Protein AF-A0A7S0I073-F1 (afdb_monomer_lite)

Radius of gyration: 30.94 Å; chains: 1; bounding box: 76×87×62 Å

Foldseek 3Di:
DDDDDDDDDDDDDDDDDDDDDDDDDDDDDDDDDDDDDDDDPPPPPPPDPDDPDPDDDDDDDDPLVVLVVVLVVLLVQLVVCLVVLVLPSVLVSLVVNVVSCVVCVVVCVVVNDDPSNLVSLVVLQVSLVVCVVPVPNLVPDDPNSNVSSVVSNVVSVVVCVVCVVVNVVCVVPVPDPDDDDDPDDDD

Structure (mmCIF, N/CA/C/O backbone):
data_AF-A0A7S0I073-F1
#
_entry.id   AF-A0A7S0I073-F1
#
loop_
_atom_site.group_PDB
_atom_site.id
_atom_site.type_symbol
_atom_site.label_atom_id
_atom_site.label_alt_id
_atom_site.label_comp_id
_atom_site.label_asym_id
_atom_site.label_entity_id
_atom_site.label_seq_id
_atom_site.pdbx_PDB_ins_code
_atom_site.Cartn_x
_atom_site.Cartn_y
_atom_site.Cartn_z
_atom_site.occupancy
_atom_site.B_iso_or_equiv
_atom_site.auth_seq_id
_atom_site.auth_comp_id
_atom_site.auth_asym_id
_atom_site.auth_atom_id
_atom_site.pdbx_PDB_model_num
ATOM 1 N N . GLN A 1 1 ? -9.729 49.705 43.160 1.00 47.06 1 GLN A N 1
ATOM 2 C CA . GLN A 1 1 ? -9.725 50.232 41.775 1.00 47.06 1 GLN A CA 1
ATOM 3 C C . GLN A 1 1 ? -8.264 50.377 41.368 1.00 47.06 1 GLN A C 1
ATOM 5 O O . GLN A 1 1 ? -7.499 50.850 42.198 1.00 47.06 1 GLN A O 1
ATOM 10 N N . LEU A 1 2 ? -7.853 49.890 40.192 1.00 49.22 2 LEU A N 1
ATOM 11 C CA . LEU A 1 2 ? -6.442 49.902 39.761 1.00 49.22 2 LEU A CA 1
ATOM 12 C C . 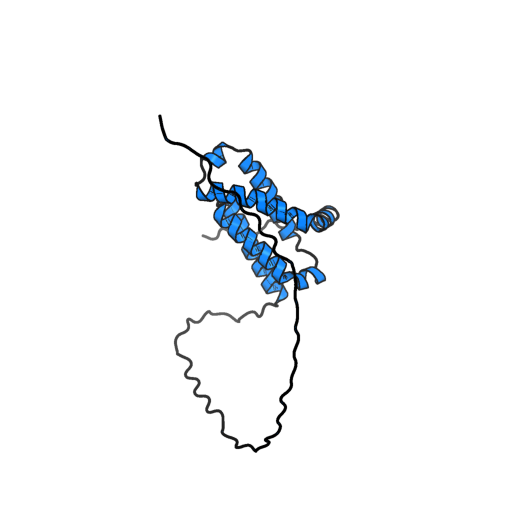LEU A 1 2 ? -6.103 51.139 38.912 1.00 49.22 2 LEU A C 1
ATOM 14 O O . LEU A 1 2 ? -6.993 51.855 38.456 1.00 49.22 2 LEU A O 1
ATOM 18 N N . GLN A 1 3 ? -4.806 51.413 38.763 1.00 54.97 3 GLN A N 1
ATOM 19 C CA . GLN A 1 3 ? -4.287 52.705 38.316 1.00 54.97 3 GLN A CA 1
ATOM 20 C C . GLN A 1 3 ? -4.202 52.875 36.790 1.00 54.97 3 GLN A C 1
ATOM 22 O O . GLN A 1 3 ? -3.654 52.041 36.083 1.00 54.97 3 GLN A O 1
ATOM 27 N N . MET A 1 4 ? -4.692 54.036 36.351 1.00 50.41 4 MET A N 1
ATOM 28 C CA . MET A 1 4 ? -4.079 54.992 35.415 1.00 50.41 4 MET A CA 1
ATOM 29 C C . MET A 1 4 ? -3.331 54.534 34.141 1.00 50.41 4 MET A C 1
ATOM 31 O O . MET A 1 4 ? -2.243 53.976 34.182 1.00 50.41 4 MET A O 1
ATOM 35 N N . SER A 1 5 ? -3.809 55.139 33.046 1.00 59.03 5 SER A N 1
ATOM 36 C CA . SER A 1 5 ? -3.022 55.829 32.007 1.00 59.03 5 SER A CA 1
ATOM 37 C C . SER A 1 5 ? -2.397 55.047 30.846 1.00 59.03 5 SER A C 1
ATOM 39 O O . SER A 1 5 ? -1.693 54.055 30.981 1.00 59.03 5 SER A O 1
ATOM 41 N N . ARG A 1 6 ? -2.632 55.614 29.656 1.00 56.75 6 ARG A N 1
ATOM 42 C CA . ARG A 1 6 ? -2.033 55.254 28.365 1.00 56.75 6 ARG A CA 1
ATOM 43 C C . ARG A 1 6 ? -0.671 55.942 28.261 1.00 56.75 6 ARG A C 1
ATOM 45 O O . ARG A 1 6 ? -0.601 57.142 28.516 1.00 56.75 6 ARG A O 1
ATOM 52 N N . PHE A 1 7 ? 0.369 55.233 27.828 1.00 53.28 7 PHE A N 1
ATOM 53 C CA . PHE A 1 7 ? 1.694 55.816 27.598 1.00 53.28 7 PHE A CA 1
ATOM 54 C C . PHE A 1 7 ? 2.127 55.660 26.131 1.00 53.28 7 PHE A C 1
ATOM 56 O O . PHE A 1 7 ? 2.233 54.550 25.629 1.00 53.28 7 PHE A O 1
ATOM 63 N N . PHE A 1 8 ? 2.362 56.815 25.499 1.00 52.25 8 PHE A N 1
ATOM 64 C CA . PHE A 1 8 ? 3.195 57.098 24.319 1.00 52.25 8 PHE A CA 1
ATOM 65 C C . PHE A 1 8 ? 3.073 56.232 23.052 1.00 52.25 8 PHE A C 1
ATOM 67 O O . PHE A 1 8 ? 3.544 55.104 22.971 1.00 52.25 8 PHE A O 1
ATOM 74 N N . ALA A 1 9 ? 2.591 56.879 21.986 1.00 48.50 9 ALA A N 1
ATOM 75 C CA . ALA A 1 9 ? 2.945 56.531 20.613 1.00 48.50 9 ALA A CA 1
ATOM 76 C C . ALA A 1 9 ? 4.314 57.136 20.237 1.00 48.50 9 ALA A C 1
ATOM 78 O O . ALA A 1 9 ? 4.713 58.163 20.793 1.00 48.50 9 ALA A O 1
ATOM 79 N N . LYS A 1 10 ? 4.990 56.557 19.238 1.00 49.94 10 LYS A N 1
ATOM 80 C CA . LYS A 1 10 ? 6.103 57.195 18.519 1.00 49.94 10 LYS A CA 1
ATOM 81 C C . LYS A 1 10 ? 6.110 56.730 17.051 1.00 49.94 10 LYS A C 1
ATOM 83 O O . LYS A 1 10 ? 5.899 55.540 16.829 1.00 49.94 10 LYS A O 1
ATOM 88 N N . PRO A 1 11 ? 6.311 57.623 16.064 1.00 51.03 11 PRO A N 1
ATOM 89 C CA . PRO A 1 11 ? 6.456 57.240 14.661 1.00 51.03 11 PRO A CA 1
ATOM 90 C C . PRO A 1 11 ? 7.885 56.768 14.350 1.00 51.03 11 PRO A C 1
ATOM 92 O O . PRO A 1 11 ? 8.829 57.105 15.070 1.00 51.03 11 PRO A O 1
ATOM 95 N N . GLY A 1 12 ? 8.035 56.041 13.246 1.00 39.47 12 GLY A N 1
ATOM 96 C CA . GLY A 1 12 ? 9.318 55.620 12.690 1.00 39.47 12 GLY A CA 1
ATOM 97 C C . GLY A 1 12 ? 9.111 55.032 11.300 1.00 39.47 12 GLY A C 1
ATOM 98 O O . GLY A 1 12 ? 8.558 53.944 11.176 1.00 39.47 12 GLY A O 1
ATOM 99 N N . ASP A 1 13 ? 9.508 55.788 10.283 1.00 47.06 13 ASP A N 1
ATOM 100 C CA . ASP A 1 13 ? 9.689 55.290 8.921 1.00 47.06 13 ASP A CA 1
ATOM 101 C C . ASP A 1 13 ? 10.953 54.410 8.855 1.00 47.06 13 ASP A C 1
ATOM 103 O O . ASP A 1 13 ? 11.873 54.592 9.658 1.00 47.06 13 ASP A O 1
ATOM 107 N N . THR A 1 14 ? 10.994 53.451 7.930 1.00 44.97 14 THR A N 1
ATOM 108 C CA . THR A 1 14 ? 12.217 52.721 7.578 1.00 44.97 14 THR A CA 1
ATOM 109 C C . THR A 1 14 ? 12.129 52.297 6.117 1.00 44.97 14 THR A C 1
ATOM 111 O O . THR A 1 14 ? 11.238 51.534 5.745 1.00 44.97 14 THR A O 1
ATOM 114 N N . SER A 1 15 ? 13.042 52.817 5.296 1.00 42.34 15 SER A N 1
ATOM 115 C CA . SER A 1 15 ? 13.055 52.570 3.854 1.00 42.34 15 SER A CA 1
ATOM 116 C C . SER A 1 15 ? 13.469 51.133 3.500 1.00 42.34 15 SER A C 1
ATOM 118 O O . SER A 1 15 ? 13.872 50.345 4.360 1.00 42.34 15 SER A O 1
ATOM 120 N N . SER A 1 16 ? 13.342 50.802 2.217 1.00 52.44 16 SER A N 1
ATOM 121 C CA . SER A 1 16 ? 13.631 49.500 1.613 1.00 52.44 16 SER A CA 1
ATOM 122 C C . SER A 1 16 ? 14.666 49.692 0.504 1.00 52.44 16 SER A C 1
ATOM 124 O O . SER A 1 16 ? 14.294 49.850 -0.660 1.00 52.44 16 SER A O 1
ATOM 126 N N . GLU A 1 17 ? 15.945 49.713 0.870 1.00 41.62 17 GLU A N 1
ATOM 127 C CA . GLU A 1 17 ? 17.050 50.117 -0.007 1.00 41.62 17 GLU A CA 1
ATOM 128 C C . GLU A 1 17 ? 18.234 49.133 0.072 1.00 41.62 17 GLU A C 1
ATOM 130 O O . GLU A 1 17 ? 18.533 48.609 1.144 1.00 41.62 17 GLU A O 1
ATOM 135 N N . GLU A 1 18 ? 18.882 48.960 -1.087 1.00 43.31 18 GLU A N 1
ATOM 136 C CA . GLU A 1 18 ? 20.160 48.274 -1.381 1.00 43.31 18 GLU A CA 1
ATOM 137 C C . GLU A 1 18 ? 20.159 46.720 -1.265 1.00 43.31 18 GLU A C 1
ATOM 139 O O . GLU A 1 18 ? 19.526 46.143 -0.383 1.00 43.31 18 GLU A O 1
ATOM 144 N N . GLU A 1 19 ? 20.687 45.927 -2.214 1.00 43.31 19 GLU A N 1
ATOM 145 C CA . GLU A 1 19 ? 21.856 46.060 -3.125 1.00 43.31 19 GLU A CA 1
ATOM 146 C C . GLU A 1 19 ? 23.208 45.960 -2.375 1.00 43.31 19 GLU A C 1
ATOM 148 O O . GLU A 1 19 ? 23.286 46.257 -1.186 1.00 43.31 19 GLU A O 1
ATOM 153 N N . THR A 1 20 ? 24.317 45.543 -2.993 1.00 43.97 20 THR A N 1
ATOM 154 C CA . THR A 1 20 ? 24.502 44.912 -4.320 1.00 43.97 20 THR A CA 1
ATOM 155 C C . THR A 1 20 ? 24.439 43.363 -4.165 1.00 43.97 20 THR A C 1
ATOM 157 O O . THR A 1 20 ? 23.418 42.908 -3.653 1.00 43.97 20 THR A O 1
ATOM 160 N N . GLU A 1 21 ? 25.339 42.434 -4.534 1.00 45.03 21 GLU A N 1
ATOM 161 C CA . GLU A 1 21 ? 26.622 42.436 -5.261 1.00 45.03 21 GLU A CA 1
ATOM 162 C C . GLU A 1 21 ? 26.885 41.064 -5.923 1.00 45.03 21 GLU A C 1
ATOM 164 O O . GLU A 1 21 ? 26.263 40.062 -5.554 1.00 45.03 21 GLU A O 1
ATOM 169 N N . SER A 1 22 ? 27.820 41.002 -6.878 1.00 50.06 22 SER A N 1
ATOM 170 C CA . SER A 1 22 ? 28.380 39.759 -7.432 1.00 50.06 22 SER A CA 1
ATOM 171 C C . SER A 1 22 ? 29.850 39.950 -7.809 1.00 50.06 22 SER A C 1
ATOM 173 O O . SER A 1 22 ? 30.157 40.799 -8.639 1.00 50.06 22 SER A O 1
ATOM 175 N N . GLU A 1 23 ? 30.750 39.110 -7.293 1.00 45.97 23 GLU A N 1
ATOM 176 C CA . GLU A 1 23 ? 32.186 39.186 -7.595 1.00 45.97 23 GLU A CA 1
ATOM 177 C C . GLU A 1 23 ? 32.796 37.819 -7.964 1.00 45.97 23 GLU A C 1
ATOM 179 O O . GLU A 1 23 ? 32.556 36.798 -7.314 1.00 45.97 23 GLU A O 1
ATOM 184 N N . GLU A 1 24 ? 33.552 37.818 -9.067 1.00 46.31 24 GLU A N 1
ATOM 185 C CA . GLU A 1 24 ? 34.422 36.726 -9.529 1.00 46.31 24 GLU A CA 1
ATOM 186 C C . GLU A 1 24 ? 35.710 36.711 -8.655 1.00 46.31 24 GLU A C 1
ATOM 188 O O . GLU A 1 24 ? 35.926 37.597 -7.834 1.00 46.31 24 GLU A O 1
ATOM 193 N N . GLU A 1 25 ? 36.579 35.699 -8.678 1.00 40.81 25 GLU A N 1
ATOM 194 C CA . GLU A 1 25 ? 37.634 35.602 -9.699 1.00 40.81 25 GLU A CA 1
ATOM 195 C C . GLU A 1 25 ? 38.439 34.286 -9.626 1.00 40.81 25 GLU A C 1
ATOM 197 O O . GLU A 1 25 ? 38.294 33.459 -8.722 1.00 40.81 25 GLU A O 1
ATOM 202 N N . THR A 1 26 ? 39.294 34.115 -10.634 1.00 45.03 26 THR A N 1
ATOM 203 C CA . THR A 1 26 ? 40.142 32.961 -10.943 1.00 45.03 26 THR A CA 1
ATOM 204 C C . THR A 1 26 ? 41.219 32.602 -9.904 1.00 45.03 26 THR A C 1
ATOM 206 O O . THR A 1 26 ? 41.753 33.448 -9.187 1.00 45.03 26 THR A O 1
ATOM 209 N N . SER A 1 27 ? 41.647 31.334 -9.936 1.00 38.00 27 SER A N 1
ATOM 210 C CA . SER A 1 27 ? 43.081 31.012 -9.917 1.00 38.00 27 SER A CA 1
ATOM 211 C C . SER A 1 27 ? 43.342 29.710 -10.678 1.00 38.00 27 SER A C 1
ATOM 213 O O . SER A 1 27 ? 42.914 28.633 -10.259 1.00 38.00 27 SER A O 1
ATOM 215 N N . GLU A 1 28 ? 44.093 29.805 -11.770 1.00 45.84 28 GLU A N 1
ATOM 216 C CA . GLU A 1 28 ? 44.796 28.674 -12.379 1.00 45.84 28 GLU A CA 1
ATOM 217 C C . GLU A 1 28 ? 46.083 28.377 -11.586 1.00 45.84 28 GLU A C 1
ATOM 219 O O . GLU A 1 28 ? 46.675 29.294 -11.019 1.00 45.84 28 GLU A O 1
ATOM 224 N N . GLU A 1 29 ? 46.558 27.129 -11.597 1.00 41.38 29 GLU A N 1
ATOM 225 C CA . GLU A 1 29 ? 47.981 26.838 -11.838 1.00 41.38 29 GLU A CA 1
ATOM 226 C C . GLU A 1 29 ? 48.143 25.401 -12.373 1.00 41.38 29 GLU A C 1
ATOM 228 O O . GLU A 1 29 ? 47.214 24.590 -12.308 1.00 41.38 29 GLU A O 1
ATOM 233 N N . GLU A 1 30 ? 49.297 25.102 -12.971 1.00 38.25 30 GLU A N 1
ATOM 234 C CA . GLU A 1 30 ? 49.486 23.966 -13.880 1.00 38.25 30 GLU A CA 1
ATOM 235 C C . GLU A 1 30 ? 50.482 22.905 -13.367 1.00 38.25 30 GLU A C 1
ATOM 237 O O . GLU A 1 30 ? 51.291 23.154 -12.482 1.00 38.25 30 GLU A O 1
ATOM 242 N N . SER A 1 31 ? 50.478 21.751 -14.045 1.00 37.12 31 SER A N 1
ATOM 243 C CA . SER A 1 31 ? 51.612 20.830 -14.237 1.00 37.12 31 SER A CA 1
ATOM 244 C C . SER A 1 31 ? 52.271 20.130 -13.032 1.00 37.12 31 SER A C 1
ATOM 246 O O . SER A 1 31 ? 52.909 20.728 -12.168 1.00 37.12 31 SER A O 1
ATOM 248 N N . SER A 1 32 ? 52.277 18.793 -13.095 1.00 37.50 32 SER A N 1
ATOM 249 C CA . SER A 1 32 ? 53.472 17.967 -12.837 1.00 37.50 32 SER A CA 1
ATOM 250 C C . SER A 1 32 ? 53.249 16.543 -13.361 1.00 37.50 32 SER A C 1
ATOM 252 O O . SER A 1 32 ? 52.541 15.750 -12.742 1.00 37.50 32 SER A O 1
ATOM 254 N N . GLU A 1 33 ? 53.870 16.205 -14.492 1.00 44.28 33 GLU A N 1
ATOM 255 C CA . GLU A 1 33 ? 54.132 14.807 -14.861 1.00 44.28 33 GLU A CA 1
ATOM 256 C C . GLU A 1 33 ? 55.361 14.297 -14.091 1.00 44.28 33 GLU A C 1
ATOM 258 O O . GLU A 1 33 ? 56.396 14.958 -14.092 1.00 44.28 33 GLU A O 1
ATOM 263 N N . ASP A 1 34 ? 55.269 13.110 -13.484 1.00 40.91 34 ASP A N 1
ATOM 264 C CA . ASP A 1 34 ? 56.433 12.280 -13.139 1.00 40.91 34 ASP A CA 1
ATOM 265 C C . ASP A 1 34 ? 56.059 10.782 -13.169 1.00 40.91 34 ASP A C 1
ATOM 267 O O . ASP A 1 34 ? 54.879 10.412 -13.227 1.00 40.91 34 ASP A O 1
ATOM 271 N N . GLU A 1 35 ? 57.061 9.904 -13.228 1.00 41.03 35 GLU A N 1
ATOM 272 C CA . GLU A 1 35 ? 56.913 8.538 -13.735 1.00 41.03 35 GLU A CA 1
ATOM 273 C C . GLU A 1 35 ? 56.494 7.449 -12.717 1.00 41.03 35 GLU A C 1
ATOM 275 O O . GLU A 1 35 ? 56.463 7.599 -11.496 1.00 41.03 35 GLU A O 1
ATOM 280 N N . LYS A 1 36 ? 56.199 6.257 -13.262 1.00 44.56 36 LYS A N 1
ATOM 281 C CA . LYS A 1 36 ? 56.036 5.002 -12.508 1.00 44.56 36 LYS A CA 1
ATOM 282 C C . LYS A 1 36 ? 57.252 4.720 -11.617 1.00 44.56 36 LYS A C 1
ATOM 284 O O . LYS A 1 36 ? 58.388 4.788 -12.081 1.00 44.56 36 LYS A O 1
ATOM 289 N N . PRO A 1 37 ? 57.017 4.063 -10.470 1.00 41.50 37 PRO A N 1
ATOM 290 C CA . PRO A 1 37 ? 57.471 2.666 -10.394 1.00 41.50 37 PRO A CA 1
ATOM 291 C C . PRO A 1 37 ? 56.335 1.648 -10.236 1.00 41.50 37 PRO A C 1
ATOM 293 O O . PRO A 1 37 ? 55.355 1.859 -9.527 1.00 41.50 37 PRO A O 1
ATOM 296 N N . GLN A 1 38 ? 56.497 0.473 -10.849 1.00 51.47 38 GLN A N 1
ATOM 297 C CA . GLN A 1 38 ? 55.625 -0.677 -10.598 1.00 51.47 38 GLN A CA 1
ATOM 298 C C . GLN A 1 38 ? 56.006 -1.360 -9.273 1.00 51.47 38 GLN A C 1
ATOM 300 O O . GLN A 1 38 ? 57.128 -1.846 -9.139 1.00 51.47 38 GLN A O 1
ATOM 305 N N . GLN A 1 39 ? 55.058 -1.532 -8.346 1.00 49.59 39 GLN A N 1
ATOM 306 C CA . GLN A 1 39 ? 55.135 -2.602 -7.342 1.00 49.59 39 GLN A CA 1
ATOM 307 C C . GLN A 1 39 ? 53.829 -3.399 -7.266 1.00 49.59 39 GLN A C 1
ATOM 309 O O . GLN A 1 39 ? 52.732 -2.886 -7.473 1.00 49.59 39 GLN A O 1
ATOM 314 N N . ALA A 1 40 ? 53.973 -4.709 -7.065 1.00 44.56 40 ALA A N 1
ATOM 315 C CA . ALA A 1 40 ? 52.932 -5.683 -7.373 1.00 44.56 40 ALA A CA 1
ATOM 316 C C . ALA A 1 40 ? 51.907 -5.870 -6.245 1.00 44.56 40 ALA A C 1
ATOM 318 O O . ALA A 1 40 ? 52.261 -5.939 -5.067 1.00 44.56 40 ALA A O 1
ATOM 319 N N . LEU A 1 41 ? 50.642 -6.084 -6.624 1.00 49.94 41 LEU A N 1
ATOM 320 C CA . LEU A 1 41 ? 49.546 -6.394 -5.705 1.00 49.94 41 LEU A CA 1
ATOM 321 C C . LEU A 1 41 ? 49.784 -7.738 -4.989 1.00 49.94 41 LEU A C 1
ATOM 323 O O . LEU A 1 41 ? 49.404 -8.807 -5.474 1.00 49.94 41 LEU A O 1
ATOM 327 N N . LYS A 1 42 ? 50.376 -7.697 -3.791 1.00 48.84 42 LYS A N 1
ATOM 328 C CA . LYS A 1 42 ? 50.467 -8.848 -2.881 1.00 48.84 42 LYS A CA 1
ATOM 329 C C . LYS A 1 42 ? 49.099 -9.098 -2.234 1.00 48.84 42 LYS A C 1
ATOM 331 O O . LYS A 1 42 ? 48.820 -8.642 -1.132 1.00 48.84 42 LYS A O 1
ATOM 336 N N . LYS A 1 43 ? 48.237 -9.826 -2.949 1.00 49.25 43 LYS A N 1
ATOM 337 C CA . LYS A 1 43 ? 46.870 -10.200 -2.547 1.00 49.25 43 LYS A CA 1
ATOM 338 C C . LYS A 1 43 ? 46.854 -11.134 -1.322 1.00 49.25 43 LYS A C 1
ATOM 340 O O . LYS A 1 43 ? 46.666 -12.341 -1.452 1.00 49.25 43 LYS A O 1
ATOM 345 N N . SER A 1 44 ? 47.009 -10.580 -0.123 1.00 45.66 44 SER A N 1
ATOM 346 C CA . SER A 1 44 ? 46.828 -11.270 1.162 1.00 45.66 44 SER A CA 1
ATOM 347 C C . SER A 1 44 ? 45.341 -11.400 1.520 1.00 45.66 44 SER A C 1
ATOM 349 O O . SER A 1 44 ? 44.861 -10.856 2.512 1.00 45.66 44 SER A O 1
ATOM 351 N N . SER A 1 45 ? 44.581 -12.138 0.704 1.00 48.00 45 SER A N 1
ATOM 352 C CA . SER A 1 45 ? 43.163 -12.412 0.963 1.00 48.00 45 SER A CA 1
ATOM 353 C C . SER A 1 45 ? 42.980 -13.402 2.121 1.00 48.00 45 SER A C 1
ATOM 355 O O . SER A 1 45 ? 42.639 -14.566 1.906 1.00 48.00 45 SER A O 1
ATOM 357 N N . SER A 1 46 ? 43.184 -12.922 3.350 1.00 48.69 46 SER A N 1
ATOM 358 C CA . SER A 1 46 ? 42.779 -13.592 4.589 1.00 48.69 46 SER A CA 1
ATOM 359 C C . SER A 1 46 ? 41.255 -13.511 4.736 1.00 48.69 46 SER A C 1
ATOM 361 O O . SER A 1 46 ? 40.719 -12.796 5.582 1.00 48.69 46 SER A O 1
ATOM 363 N N . PHE A 1 47 ? 40.539 -14.183 3.832 1.00 52.97 47 PHE A N 1
ATOM 364 C CA . PHE A 1 47 ? 39.087 -14.279 3.900 1.00 52.97 47 PHE A CA 1
ATOM 365 C C . PHE A 1 47 ? 38.725 -15.201 5.066 1.00 52.97 47 PHE A C 1
ATOM 367 O O . PHE A 1 47 ? 39.025 -16.397 5.043 1.00 52.97 47 PHE A O 1
ATOM 374 N N . THR A 1 48 ? 38.138 -14.624 6.112 1.00 49.06 48 THR A N 1
ATOM 375 C CA . THR A 1 48 ? 37.864 -15.304 7.380 1.00 49.06 48 THR A CA 1
ATOM 376 C C . THR A 1 48 ? 37.000 -16.543 7.179 1.00 49.06 48 THR A C 1
ATOM 378 O O . THR A 1 48 ? 35.919 -16.485 6.593 1.00 49.06 48 THR A O 1
ATOM 381 N N . LYS A 1 49 ? 37.485 -17.675 7.696 1.00 51.91 49 LYS A N 1
ATOM 382 C CA . LYS A 1 49 ? 36.863 -18.998 7.589 1.00 51.91 49 LYS A CA 1
ATOM 383 C C . LYS A 1 49 ? 35.700 -19.158 8.580 1.00 51.91 49 LYS A C 1
ATOM 385 O O . LYS A 1 49 ? 35.748 -20.034 9.436 1.00 51.91 49 LYS A O 1
ATOM 390 N N . ASP A 1 50 ? 34.668 -18.331 8.440 1.00 52.38 50 ASP A N 1
ATOM 391 C CA . ASP A 1 50 ? 33.323 -18.675 8.903 1.00 52.38 50 ASP A CA 1
ATOM 392 C C . ASP A 1 50 ? 32.249 -18.006 8.034 1.00 52.38 50 ASP A C 1
ATOM 394 O O . ASP A 1 50 ? 32.148 -16.783 7.951 1.00 52.38 50 ASP A O 1
ATOM 398 N N . ALA A 1 51 ? 31.480 -18.835 7.331 1.00 56.31 51 ALA A N 1
ATOM 399 C CA . ALA A 1 51 ? 30.297 -18.442 6.577 1.00 56.31 51 ALA A CA 1
ATOM 400 C C . ALA A 1 51 ? 29.443 -19.704 6.356 1.00 56.31 51 ALA A C 1
ATOM 402 O O . ALA A 1 51 ? 29.909 -20.631 5.682 1.00 56.31 51 ALA A O 1
ATOM 403 N N . PRO A 1 52 ? 28.213 -19.791 6.896 1.00 54.88 52 PRO A N 1
ATOM 404 C CA . PRO A 1 52 ? 27.401 -20.996 6.777 1.00 54.88 52 PRO A CA 1
ATOM 405 C C . PRO A 1 52 ? 27.045 -21.263 5.311 1.00 54.88 52 PRO A C 1
ATOM 407 O O . PRO A 1 52 ? 26.486 -20.412 4.612 1.00 54.88 52 PRO A O 1
ATOM 410 N N . ALA A 1 53 ? 27.373 -22.466 4.840 1.00 58.91 53 ALA A N 1
ATOM 411 C CA . ALA A 1 53 ? 27.221 -22.858 3.446 1.00 58.91 53 ALA A CA 1
ATOM 412 C C . ALA A 1 53 ? 25.739 -23.010 3.056 1.00 58.91 53 ALA A C 1
ATOM 414 O O . ALA A 1 53 ? 25.173 -24.103 3.110 1.00 58.91 53 ALA A O 1
ATOM 415 N N . ARG A 1 54 ? 25.115 -21.913 2.602 1.00 59.62 54 ARG A N 1
ATOM 416 C CA . ARG A 1 54 ? 23.835 -21.950 1.877 1.00 59.62 54 ARG A CA 1
ATOM 417 C C . ARG A 1 54 ? 24.013 -22.766 0.591 1.00 59.62 54 ARG A C 1
ATOM 419 O O . ARG A 1 54 ? 24.456 -22.236 -0.426 1.00 59.62 54 ARG A O 1
ATOM 426 N N . LYS A 1 55 ? 23.698 -24.064 0.660 1.00 59.25 55 LYS A N 1
ATOM 427 C CA . LYS A 1 55 ? 23.703 -24.996 -0.476 1.00 59.25 55 LYS A CA 1
ATOM 428 C C . LYS A 1 55 ? 22.784 -24.478 -1.586 1.00 59.25 55 LYS A C 1
ATOM 430 O O . LYS A 1 55 ? 21.580 -24.376 -1.385 1.00 59.25 55 LYS A O 1
ATOM 435 N N . GLY A 1 56 ? 23.353 -24.218 -2.759 1.00 64.25 56 GLY A N 1
ATOM 436 C CA . GLY A 1 56 ? 22.604 -23.946 -3.985 1.00 64.25 56 GLY A CA 1
ATOM 437 C C . GLY A 1 56 ? 23.382 -23.055 -4.960 1.00 64.25 56 GLY A C 1
ATOM 438 O O . GLY A 1 56 ? 24.126 -22.174 -4.519 1.00 64.25 56 GLY A O 1
ATOM 439 N N . PRO A 1 57 ? 23.232 -23.247 -6.283 1.00 67.81 57 PRO A N 1
ATOM 440 C CA . PRO A 1 57 ? 23.717 -22.277 -7.255 1.00 67.81 57 PRO A CA 1
ATOM 441 C C . PRO A 1 57 ? 22.954 -20.959 -7.073 1.00 67.81 57 PRO A C 1
A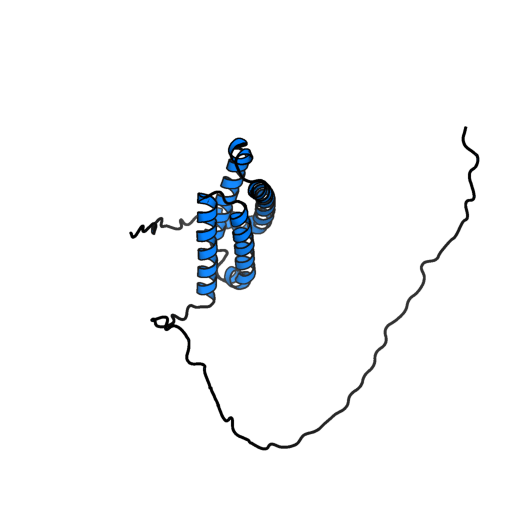TOM 443 O O . PRO A 1 57 ? 21.726 -20.936 -6.990 1.00 67.81 57 PRO A O 1
ATOM 446 N N . ARG A 1 58 ? 23.675 -19.837 -7.001 1.00 72.75 58 ARG A N 1
ATOM 447 C CA . ARG A 1 58 ? 23.061 -18.512 -6.836 1.00 72.75 58 ARG A CA 1
ATOM 448 C C . ARG A 1 58 ? 22.406 -18.106 -8.161 1.00 72.75 58 ARG A C 1
ATOM 450 O O . ARG A 1 58 ? 23.101 -17.602 -9.039 1.00 72.75 58 ARG A O 1
ATOM 457 N N . LYS A 1 59 ? 21.094 -18.334 -8.312 1.00 77.88 59 LYS A N 1
ATOM 458 C CA . LYS A 1 59 ? 20.324 -17.872 -9.482 1.00 77.88 59 LYS A CA 1
ATOM 459 C C . LYS A 1 59 ? 20.504 -16.358 -9.623 1.00 77.88 59 LYS A C 1
ATOM 461 O O . LYS A 1 59 ? 20.098 -15.600 -8.742 1.00 77.88 59 LYS A O 1
ATOM 466 N N . VAL A 1 60 ? 21.125 -15.925 -10.717 1.00 74.88 60 VAL A N 1
ATOM 467 C CA . VAL A 1 60 ? 21.211 -14.506 -11.071 1.00 74.88 60 VAL A CA 1
ATOM 468 C C . VAL A 1 60 ? 19.875 -14.123 -11.697 1.00 74.88 60 VAL A C 1
ATOM 470 O O . VAL A 1 60 ? 19.557 -14.543 -12.804 1.00 74.88 60 VAL A O 1
ATOM 473 N N . VAL A 1 61 ? 19.072 -13.387 -10.937 1.00 77.25 61 VAL A N 1
ATOM 474 C CA . VAL A 1 61 ? 17.782 -12.824 -11.360 1.00 77.25 61 VAL A CA 1
ATOM 475 C C . VAL A 1 61 ? 18.039 -11.439 -11.963 1.00 77.25 61 VAL A C 1
ATOM 477 O O . VAL A 1 61 ? 18.940 -10.738 -11.488 1.00 77.25 61 VAL A O 1
ATOM 480 N N . SER A 1 62 ? 17.303 -11.031 -13.005 1.00 82.12 62 SER A N 1
ATOM 481 C CA . SER A 1 62 ? 17.544 -9.723 -13.623 1.00 82.12 62 SER A CA 1
ATOM 482 C C . SER A 1 62 ? 17.143 -8.584 -12.680 1.00 82.12 62 SER A C 1
ATOM 484 O O . SER A 1 62 ? 16.358 -8.761 -11.746 1.00 82.12 62 SER A O 1
ATOM 486 N N . GLN A 1 63 ? 17.658 -7.375 -12.920 1.00 81.00 63 GLN A N 1
ATOM 487 C CA . GLN A 1 63 ? 17.266 -6.211 -12.120 1.00 81.00 63 GLN A CA 1
ATOM 488 C C . GLN A 1 63 ? 15.771 -5.867 -12.274 1.00 81.00 63 GLN A C 1
ATOM 490 O O . GLN A 1 63 ? 15.209 -5.263 -11.361 1.00 81.00 63 GLN A O 1
ATOM 495 N N . LYS A 1 64 ? 15.124 -6.258 -13.383 1.00 80.62 64 LYS A N 1
ATOM 496 C CA . LYS A 1 64 ? 13.681 -6.064 -13.579 1.00 80.62 64 LYS A CA 1
ATOM 497 C C . LYS A 1 64 ? 12.893 -7.034 -12.703 1.00 80.62 64 LYS A C 1
ATOM 499 O O . LYS A 1 64 ? 12.181 -6.590 -11.805 1.00 80.62 64 LYS A O 1
ATOM 504 N N . ASP A 1 65 ? 13.118 -8.333 -12.879 1.00 83.56 65 ASP A N 1
ATOM 505 C CA . ASP A 1 65 ? 12.412 -9.381 -12.130 1.00 83.56 65 ASP A CA 1
ATOM 506 C C . ASP A 1 65 ? 12.669 -9.247 -10.622 1.00 83.56 65 ASP A C 1
ATOM 508 O O . ASP A 1 65 ? 11.732 -9.311 -9.841 1.00 83.56 65 ASP A O 1
ATOM 512 N N . LYS A 1 66 ? 13.895 -8.905 -10.194 1.00 87.75 66 LYS A N 1
ATOM 513 C CA . LYS A 1 66 ? 14.200 -8.667 -8.772 1.00 87.75 66 LYS A CA 1
ATOM 514 C C . LYS A 1 66 ? 13.354 -7.543 -8.158 1.00 87.75 66 LYS A C 1
ATOM 516 O O . LYS A 1 66 ? 13.001 -7.625 -6.985 1.00 87.75 66 LYS A O 1
ATOM 521 N N . ARG A 1 67 ? 13.027 -6.489 -8.917 1.00 87.12 67 ARG A N 1
ATOM 522 C CA . ARG A 1 67 ? 12.125 -5.415 -8.454 1.00 87.12 67 ARG A CA 1
ATOM 523 C C . ARG A 1 67 ? 10.665 -5.862 -8.470 1.00 87.12 67 ARG A C 1
ATOM 525 O O . ARG A 1 67 ? 9.915 -5.463 -7.585 1.00 87.12 67 ARG A O 1
ATOM 532 N N . TYR A 1 68 ? 10.286 -6.701 -9.431 1.00 87.75 68 TYR A N 1
ATOM 533 C CA . TYR A 1 68 ? 8.968 -7.331 -9.507 1.00 87.75 68 TYR A CA 1
ATOM 534 C C . TYR A 1 68 ? 8.724 -8.255 -8.299 1.00 87.75 68 TYR A C 1
ATOM 536 O O . TYR A 1 68 ? 7.764 -8.050 -7.560 1.00 87.75 68 TYR A O 1
ATOM 544 N N . ASP A 1 69 ? 9.661 -9.162 -8.007 1.00 89.00 69 ASP A N 1
ATOM 545 C CA . ASP A 1 69 ? 9.685 -10.031 -6.824 1.00 89.00 69 ASP A CA 1
ATOM 546 C C . ASP A 1 69 ? 9.618 -9.225 -5.519 1.00 89.00 69 ASP A C 1
ATOM 548 O O . ASP A 1 69 ? 8.811 -9.521 -4.639 1.00 89.00 69 ASP A O 1
ATOM 552 N N . GLU A 1 70 ? 10.433 -8.170 -5.391 1.00 90.12 70 GLU A N 1
ATOM 553 C CA . GLU A 1 70 ? 10.420 -7.277 -4.226 1.00 90.12 70 GLU A CA 1
ATOM 554 C C . GLU A 1 70 ? 9.058 -6.587 -4.026 1.00 90.12 70 GLU A C 1
ATOM 556 O O . GLU A 1 70 ? 8.649 -6.377 -2.880 1.00 90.12 70 GLU A O 1
ATOM 561 N N . MET A 1 71 ? 8.342 -6.240 -5.104 1.00 90.44 71 MET A N 1
ATOM 562 C CA . MET A 1 71 ? 6.981 -5.694 -5.023 1.00 90.44 71 MET A CA 1
ATOM 563 C C . MET A 1 71 ? 5.955 -6.776 -4.667 1.00 90.44 71 MET A C 1
ATOM 565 O O . MET A 1 71 ? 5.166 -6.566 -3.746 1.00 90.44 71 MET A O 1
ATOM 569 N N . MET A 1 72 ? 5.997 -7.949 -5.311 1.00 90.12 72 MET A N 1
ATOM 570 C CA . MET A 1 72 ? 5.105 -9.076 -4.996 1.00 90.12 72 MET A CA 1
ATOM 571 C C . MET A 1 72 ? 5.242 -9.530 -3.536 1.00 90.12 72 MET A C 1
ATOM 573 O O . MET A 1 72 ? 4.239 -9.805 -2.880 1.00 90.12 72 MET A O 1
ATOM 577 N N . GLN A 1 73 ? 6.459 -9.548 -2.985 1.00 93.38 73 GLN A N 1
ATOM 578 C CA . GLN A 1 73 ? 6.702 -9.855 -1.571 1.00 93.38 73 GLN A CA 1
ATOM 579 C C . GLN A 1 73 ? 6.046 -8.827 -0.637 1.00 93.38 73 GLN A C 1
ATOM 581 O O . GLN A 1 73 ? 5.416 -9.212 0.347 1.00 93.38 73 GLN A O 1
ATOM 586 N N . THR A 1 74 ? 6.132 -7.528 -0.953 1.00 93.69 74 THR A N 1
ATOM 587 C CA . THR A 1 74 ? 5.398 -6.487 -0.210 1.00 93.69 74 THR A CA 1
ATOM 588 C C . THR A 1 74 ? 3.885 -6.668 -0.338 1.00 93.69 74 THR A C 1
ATOM 590 O O . THR A 1 74 ? 3.178 -6.492 0.646 1.00 93.69 74 THR A O 1
ATOM 593 N N . VAL A 1 75 ? 3.374 -7.076 -1.504 1.00 92.38 75 VAL A N 1
ATOM 594 C CA . VAL A 1 75 ? 1.939 -7.340 -1.710 1.00 92.38 75 VAL A CA 1
ATOM 595 C C . VAL A 1 75 ? 1.455 -8.552 -0.908 1.00 92.38 75 VAL A C 1
ATOM 597 O O . VAL A 1 75 ? 0.419 -8.444 -0.254 1.00 92.38 75 VAL A O 1
ATOM 600 N N . LYS A 1 76 ? 2.208 -9.660 -0.863 1.00 92.88 76 LYS A N 1
ATOM 601 C CA . LYS A 1 76 ? 1.873 -10.821 -0.015 1.00 92.88 76 LYS A CA 1
ATOM 602 C C . LYS A 1 76 ? 1.907 -10.465 1.482 1.00 92.88 76 LYS A C 1
ATOM 604 O O . LYS A 1 76 ? 0.997 -10.840 2.221 1.00 92.88 76 LYS A O 1
ATOM 609 N N . ALA A 1 77 ? 2.890 -9.675 1.927 1.00 93.12 77 ALA A N 1
ATOM 610 C CA . ALA A 1 77 ? 2.939 -9.162 3.302 1.00 93.12 77 ALA A CA 1
ATOM 611 C C . ALA A 1 77 ? 1.727 -8.266 3.632 1.00 93.12 77 ALA A C 1
ATOM 613 O O . ALA A 1 77 ? 1.060 -8.468 4.647 1.00 93.12 77 ALA A O 1
ATOM 614 N N . LEU A 1 78 ? 1.381 -7.348 2.725 1.00 93.81 78 LEU A N 1
ATOM 615 C CA . LEU A 1 78 ? 0.227 -6.456 2.834 1.00 93.81 78 LEU A CA 1
ATOM 616 C C . LEU A 1 78 ? -1.107 -7.229 2.877 1.00 93.81 78 LEU A C 1
ATOM 618 O O . LEU A 1 78 ? -1.983 -6.892 3.671 1.00 93.81 78 LEU A O 1
ATOM 622 N N . GLN A 1 79 ? -1.260 -8.283 2.067 1.00 91.81 79 GLN A N 1
ATOM 623 C CA . GLN A 1 79 ? -2.423 -9.181 2.095 1.00 91.81 79 GLN A CA 1
ATOM 624 C C . GLN A 1 79 ? -2.549 -9.914 3.437 1.00 91.81 79 GLN A C 1
ATOM 626 O O . GLN A 1 79 ? -3.644 -9.976 3.995 1.00 91.81 79 GLN A O 1
ATOM 631 N N . ASN A 1 80 ? -1.444 -10.413 3.999 1.00 93.06 80 ASN A N 1
ATOM 632 C CA . ASN A 1 80 ? -1.454 -11.019 5.333 1.00 93.06 80 ASN A CA 1
ATOM 633 C C . ASN A 1 80 ? -1.833 -9.989 6.416 1.00 93.06 80 ASN A C 1
ATOM 635 O O . ASN A 1 80 ? -2.711 -10.241 7.240 1.00 93.06 80 ASN A O 1
ATOM 639 N N . ALA A 1 81 ? -1.261 -8.782 6.354 1.00 92.81 81 ALA A N 1
ATOM 640 C CA . ALA A 1 81 ? -1.603 -7.679 7.253 1.00 92.81 81 ALA A CA 1
ATOM 641 C C . ALA A 1 81 ? -3.097 -7.289 7.175 1.00 92.81 81 ALA A C 1
ATOM 643 O O . ALA A 1 81 ? -3.699 -6.960 8.200 1.00 92.81 81 ALA A O 1
ATOM 644 N N . MET A 1 82 ? -3.720 -7.396 5.990 1.00 90.62 82 MET A N 1
ATOM 645 C CA . MET A 1 82 ? -5.175 -7.285 5.815 1.00 90.62 82 MET A CA 1
ATOM 646 C C . MET A 1 82 ? -5.940 -8.447 6.462 1.00 90.62 82 MET A C 1
ATOM 648 O O . MET A 1 82 ? -6.864 -8.166 7.228 1.00 90.62 82 MET A O 1
ATOM 652 N N . LYS A 1 83 ? -5.546 -9.717 6.236 1.00 90.12 83 LYS A N 1
ATOM 653 C CA . LYS A 1 83 ? -6.164 -10.896 6.889 1.00 90.12 83 LYS A CA 1
ATOM 654 C C . LYS A 1 83 ? -6.226 -10.699 8.420 1.00 90.12 83 LYS A C 1
ATOM 656 O O . LYS A 1 83 ? -7.290 -10.856 9.017 1.00 90.12 83 LYS A O 1
ATOM 661 N N . ILE A 1 84 ? -5.131 -10.252 9.049 1.00 90.81 84 ILE A N 1
ATOM 662 C CA . ILE A 1 84 ? -5.045 -10.050 10.515 1.00 90.81 84 ILE A CA 1
ATOM 663 C C . ILE A 1 84 ? -5.508 -8.668 11.024 1.00 90.81 84 ILE A C 1
ATOM 665 O O . ILE A 1 84 ? -5.480 -8.425 12.230 1.00 90.81 84 ILE A O 1
ATOM 669 N N . ASN A 1 85 ? -5.950 -7.758 10.145 1.00 88.31 85 ASN A N 1
ATOM 670 C CA . ASN A 1 85 ? -6.374 -6.388 10.487 1.00 88.31 85 ASN A CA 1
ATOM 671 C C . ASN A 1 85 ? -5.292 -5.521 11.195 1.00 88.31 85 ASN A C 1
ATOM 673 O O . ASN A 1 85 ? -5.610 -4.623 11.992 1.00 88.31 85 ASN A O 1
ATOM 677 N N . ASP A 1 86 ? -4.006 -5.733 10.886 1.00 91.94 86 ASP A N 1
ATOM 678 C CA . ASP A 1 86 ? -2.924 -4.867 11.372 1.00 91.94 86 ASP A CA 1
ATOM 679 C C . ASP A 1 86 ? -2.782 -3.611 10.500 1.00 91.94 86 ASP A C 1
ATOM 681 O O . ASP A 1 86 ? -1.972 -3.518 9.577 1.00 91.94 86 ASP A O 1
ATOM 685 N N . TRP A 1 87 ? -3.558 -2.592 10.859 1.00 91.31 87 TRP A N 1
ATOM 686 C CA . TRP A 1 87 ? -3.535 -1.270 10.238 1.00 91.31 87 TRP A CA 1
ATOM 687 C C . TRP A 1 87 ? -2.187 -0.543 10.304 1.00 91.31 87 TRP A C 1
ATOM 689 O O . TRP A 1 87 ? -1.980 0.397 9.537 1.00 91.31 87 TRP A O 1
ATOM 699 N N . ASN A 1 88 ? -1.271 -0.943 11.190 1.00 92.31 88 ASN A N 1
ATOM 700 C CA . ASN A 1 88 ? 0.063 -0.362 11.283 1.00 92.31 88 ASN A CA 1
ATOM 701 C C . ASN A 1 88 ? 1.039 -1.032 10.301 1.00 92.31 88 ASN A C 1
ATOM 703 O O . ASN A 1 88 ? 1.753 -0.329 9.583 1.00 92.31 88 ASN A O 1
ATOM 707 N N . ALA A 1 89 ? 1.006 -2.365 10.201 1.00 93.44 89 ALA A N 1
ATOM 708 C CA . ALA A 1 89 ? 1.726 -3.107 9.165 1.00 93.44 89 ALA A CA 1
ATOM 709 C C . ALA A 1 89 ? 1.237 -2.719 7.757 1.00 93.44 89 ALA A C 1
ATOM 711 O O . ALA A 1 89 ? 2.049 -2.331 6.916 1.00 93.44 89 ALA A O 1
ATOM 712 N N . ILE A 1 90 ? -0.089 -2.675 7.546 1.00 93.62 90 ILE A N 1
ATOM 713 C CA . ILE A 1 90 ? -0.727 -2.191 6.307 1.00 93.62 90 ILE A CA 1
ATOM 714 C C . ILE A 1 90 ? -0.174 -0.818 5.891 1.00 93.62 90 ILE A C 1
ATOM 716 O O . ILE A 1 90 ? 0.146 -0.608 4.722 1.00 93.62 90 ILE A O 1
ATOM 720 N N . ALA A 1 91 ? -0.044 0.123 6.833 1.00 91.88 91 ALA A N 1
ATOM 721 C CA . ALA A 1 91 ? 0.448 1.466 6.533 1.00 91.88 91 ALA A CA 1
ATOM 722 C C . ALA A 1 91 ? 1.928 1.488 6.119 1.00 91.88 91 ALA A C 1
ATOM 724 O O . ALA A 1 91 ? 2.295 2.229 5.204 1.00 91.88 91 ALA A O 1
ATOM 725 N N . SER A 1 92 ? 2.758 0.660 6.758 1.00 93.38 92 SER A N 1
ATOM 726 C CA . SER A 1 92 ? 4.181 0.520 6.433 1.00 93.38 92 SER A CA 1
ATOM 727 C C . SER A 1 92 ? 4.389 -0.117 5.055 1.00 93.38 92 SER A C 1
ATOM 729 O O . SER A 1 92 ? 5.074 0.459 4.205 1.00 93.38 92 SER A O 1
ATOM 731 N N . ASP A 1 93 ? 3.746 -1.258 4.784 1.00 93.31 93 ASP A N 1
ATOM 732 C CA . ASP A 1 93 ? 3.892 -1.955 3.501 1.00 93.31 93 ASP A CA 1
ATOM 733 C C . ASP A 1 93 ? 3.258 -1.172 2.338 1.00 93.31 93 ASP A C 1
ATOM 735 O O . ASP A 1 93 ? 3.824 -1.153 1.248 1.00 93.31 93 ASP A O 1
ATOM 739 N N . PHE A 1 94 ? 2.169 -0.423 2.557 1.00 91.88 94 PHE A N 1
ATOM 740 C CA . PHE A 1 94 ? 1.625 0.503 1.553 1.00 91.88 94 PHE A CA 1
ATOM 741 C C . PHE A 1 94 ? 2.627 1.615 1.195 1.00 91.88 94 PHE A C 1
ATOM 743 O O . PHE A 1 94 ? 2.861 1.895 0.018 1.00 91.88 94 PHE A O 1
ATOM 750 N N . GLN A 1 95 ? 3.271 2.241 2.190 1.00 91.50 95 GLN A N 1
ATOM 751 C CA . GLN A 1 95 ? 4.305 3.253 1.931 1.00 91.50 95 GLN A CA 1
ATOM 752 C C . GLN A 1 95 ? 5.536 2.660 1.230 1.00 91.50 95 GLN A C 1
ATOM 754 O O . GLN A 1 95 ? 6.082 3.283 0.317 1.00 91.50 95 GLN A O 1
ATOM 759 N N . LYS A 1 96 ? 5.949 1.450 1.616 1.00 93.69 96 LYS A N 1
ATOM 760 C CA . LYS A 1 96 ? 7.043 0.699 0.988 1.00 93.69 96 LYS A CA 1
ATOM 761 C C . LYS A 1 96 ? 6.730 0.349 -0.469 1.00 93.69 96 LYS A C 1
ATOM 763 O O . LYS A 1 96 ? 7.571 0.604 -1.326 1.00 93.69 96 LYS A O 1
ATOM 768 N N . LEU A 1 97 ? 5.524 -0.139 -0.764 1.00 91.44 97 LEU A N 1
ATOM 769 C CA . LEU A 1 97 ? 5.070 -0.467 -2.119 1.00 91.44 97 LEU A CA 1
ATOM 770 C C . LEU A 1 97 ? 5.069 0.775 -3.021 1.00 91.44 97 LEU A C 1
ATOM 772 O O . LEU A 1 97 ? 5.630 0.741 -4.113 1.00 91.44 97 LEU A O 1
ATOM 776 N N . ASN A 1 98 ? 4.567 1.908 -2.522 1.00 89.31 98 ASN A N 1
ATOM 777 C CA . ASN A 1 98 ? 4.616 3.188 -3.239 1.00 89.31 98 ASN A CA 1
ATOM 778 C C . ASN A 1 98 ? 6.060 3.644 -3.525 1.00 89.31 98 ASN A C 1
ATOM 780 O O . ASN A 1 98 ? 6.348 4.146 -4.610 1.00 89.31 98 ASN A O 1
ATOM 784 N N . GLN A 1 99 ? 6.995 3.439 -2.588 1.00 90.25 99 GLN A N 1
ATOM 785 C CA . GLN A 1 99 ? 8.416 3.705 -2.838 1.00 90.25 99 GLN A CA 1
ATOM 786 C C . GLN A 1 99 ? 9.043 2.726 -3.838 1.00 90.25 99 GLN A C 1
ATOM 788 O O . GLN A 1 99 ? 9.953 3.121 -4.564 1.00 90.25 99 GLN A O 1
ATOM 793 N N . GLN A 1 100 ? 8.615 1.462 -3.866 1.00 90.12 100 GLN A N 1
ATOM 794 C CA . GLN A 1 100 ? 9.094 0.475 -4.838 1.00 90.12 100 GLN A CA 1
ATOM 795 C C . GLN A 1 100 ? 8.623 0.836 -6.251 1.00 90.12 100 GLN A C 1
ATOM 797 O O . GLN A 1 100 ? 9.457 0.881 -7.151 1.00 90.12 100 GLN A O 1
ATOM 802 N N . ILE A 1 101 ? 7.349 1.214 -6.408 1.00 86.38 101 ILE A N 1
ATOM 803 C CA . ILE A 1 101 ? 6.773 1.771 -7.643 1.00 86.38 101 ILE A CA 1
ATOM 804 C C . ILE A 1 101 ? 7.546 3.021 -8.093 1.00 86.38 101 ILE A C 1
ATOM 806 O O . ILE A 1 101 ? 8.051 3.055 -9.212 1.00 86.38 101 ILE A O 1
ATOM 810 N N . ALA A 1 102 ? 7.770 3.998 -7.207 1.00 86.06 102 ALA A N 1
ATOM 811 C CA . ALA A 1 102 ? 8.544 5.201 -7.538 1.00 86.06 102 ALA A CA 1
ATOM 812 C C . ALA A 1 102 ? 10.008 4.900 -7.936 1.00 86.06 102 ALA A C 1
ATOM 814 O O . ALA A 1 102 ? 10.551 5.542 -8.830 1.00 86.06 102 ALA A O 1
ATOM 815 N N . LYS A 1 103 ? 10.647 3.892 -7.321 1.00 86.62 103 LYS A N 1
ATOM 816 C CA . LYS A 1 103 ? 11.999 3.400 -7.678 1.00 86.62 103 LYS A CA 1
ATOM 817 C C . LYS A 1 103 ? 12.014 2.480 -8.908 1.00 86.62 103 LYS A C 1
ATOM 819 O O . LYS A 1 103 ? 13.092 2.075 -9.354 1.00 86.62 103 LYS A O 1
ATOM 824 N N . ALA A 1 104 ? 10.842 2.120 -9.422 1.00 85.06 104 ALA A N 1
ATOM 825 C CA . ALA A 1 104 ? 10.627 1.337 -10.630 1.00 85.06 104 ALA A CA 1
ATOM 826 C C . ALA A 1 104 ? 10.027 2.181 -11.770 1.00 85.06 104 ALA A C 1
ATOM 828 O O . ALA A 1 104 ? 9.703 1.614 -12.806 1.00 85.06 104 ALA A O 1
ATOM 829 N N . SER A 1 105 ? 9.937 3.510 -11.626 1.00 79.69 105 SER A N 1
ATOM 830 C CA . SER A 1 105 ? 9.408 4.436 -12.642 1.00 79.69 105 SER A CA 1
ATOM 831 C C . SER A 1 105 ? 9.944 4.155 -14.049 1.00 79.69 105 SER A C 1
ATOM 833 O O . SER A 1 105 ? 9.165 4.000 -14.978 1.00 79.69 105 SER A O 1
ATOM 835 N N . ASN A 1 106 ? 11.260 3.982 -14.201 1.00 77.38 106 ASN A N 1
ATOM 836 C CA . ASN A 1 106 ? 11.888 3.696 -15.495 1.00 77.38 106 ASN A CA 1
ATOM 837 C C . ASN A 1 106 ? 11.442 2.354 -16.108 1.00 77.38 106 ASN A C 1
ATOM 839 O O . ASN A 1 106 ? 11.416 2.230 -17.324 1.00 77.38 106 ASN A O 1
ATOM 843 N N . LEU A 1 107 ? 11.096 1.357 -15.284 1.00 74.31 107 LEU A N 1
ATOM 844 C CA . LEU A 1 107 ? 10.550 0.076 -15.748 1.00 74.31 107 LEU A CA 1
ATOM 845 C C . LEU A 1 107 ? 9.072 0.252 -16.115 1.00 74.31 107 LEU A C 1
ATOM 847 O O . LEU A 1 107 ? 8.633 -0.233 -17.147 1.00 74.31 107 LEU A O 1
ATOM 851 N N . ILE A 1 108 ? 8.327 1.001 -15.300 1.00 74.81 108 ILE A N 1
ATOM 852 C CA . ILE A 1 108 ? 6.911 1.332 -15.504 1.00 74.81 108 ILE A CA 1
ATOM 853 C C . ILE A 1 108 ? 6.699 2.140 -16.795 1.00 74.81 108 ILE A C 1
ATOM 855 O O . ILE A 1 108 ? 5.715 1.920 -17.493 1.00 74.81 108 ILE A O 1
ATOM 859 N N . SER A 1 109 ? 7.644 3.002 -17.174 1.00 73.38 109 SER A N 1
ATOM 860 C CA . SER A 1 109 ? 7.641 3.689 -18.473 1.00 73.38 109 SER A CA 1
ATOM 861 C C . SER A 1 109 ? 7.843 2.751 -19.673 1.00 73.38 109 SER A C 1
ATOM 863 O O . SER A 1 109 ? 7.468 3.114 -20.783 1.00 73.38 109 SER A O 1
ATOM 865 N N . GLU A 1 110 ? 8.430 1.565 -19.475 1.00 74.31 110 GLU A N 1
ATOM 866 C CA . GLU A 1 110 ? 8.631 0.553 -20.525 1.00 74.31 110 GLU A CA 1
ATOM 867 C C . GLU A 1 110 ? 7.519 -0.513 -20.547 1.00 74.31 110 GLU A C 1
ATOM 869 O O . GLU A 1 110 ? 7.142 -0.973 -21.622 1.00 74.31 110 GLU A O 1
ATOM 874 N N . SER A 1 111 ? 7.004 -0.928 -19.381 1.00 70.81 111 SER A N 1
ATOM 875 C CA . SER A 1 111 ? 6.048 -2.042 -19.235 1.00 70.81 111 SER A CA 1
ATOM 876 C C . SER A 1 111 ? 4.633 -1.640 -18.804 1.00 70.81 111 SER A C 1
ATOM 878 O O . SER A 1 111 ? 3.770 -2.506 -18.683 1.00 70.81 111 SER A O 1
ATOM 880 N N . GLY A 1 112 ? 4.395 -0.362 -18.506 1.00 74.31 112 GLY A N 1
ATOM 881 C CA . GLY A 1 112 ? 3.205 0.096 -17.786 1.00 74.31 112 GLY A CA 1
ATOM 882 C C . GLY A 1 112 ? 3.260 -0.203 -16.281 1.00 74.31 112 GLY A C 1
ATOM 883 O O . GLY A 1 112 ? 4.166 -0.882 -15.784 1.00 74.31 112 GLY A O 1
ATOM 884 N N . ILE A 1 113 ? 2.274 0.313 -15.537 1.00 78.69 113 ILE A N 1
ATOM 885 C CA . ILE A 1 113 ? 2.087 -0.019 -14.116 1.00 78.69 113 ILE A CA 1
ATOM 886 C C . ILE A 1 113 ? 1.628 -1.482 -13.995 1.00 78.69 113 ILE A C 1
ATOM 888 O O . ILE A 1 113 ? 0.676 -1.868 -14.676 1.00 78.69 113 ILE A O 1
ATOM 892 N N . PRO A 1 114 ? 2.229 -2.298 -13.106 1.00 82.19 114 PRO A N 1
ATOM 893 C CA . PRO A 1 114 ? 1.783 -3.671 -12.900 1.00 82.19 114 PRO A CA 1
ATOM 894 C C . PRO A 1 114 ? 0.334 -3.746 -12.394 1.00 82.19 114 PRO A C 1
ATOM 896 O O . PRO A 1 114 ? 0.002 -3.167 -11.357 1.00 82.19 114 PRO A O 1
ATOM 899 N N . LYS A 1 115 ? -0.513 -4.522 -13.082 1.00 82.00 115 LYS A N 1
ATOM 900 C CA . LYS A 1 115 ? -1.937 -4.728 -12.750 1.00 82.00 115 LYS A CA 1
ATOM 901 C C . LYS A 1 115 ? -2.176 -5.047 -11.266 1.00 82.00 115 LYS A C 1
ATOM 903 O O . LYS A 1 115 ? -3.064 -4.471 -10.634 1.00 82.00 115 LYS A O 1
ATOM 908 N N . PHE A 1 116 ? -1.340 -5.915 -10.682 1.00 84.06 116 PHE A N 1
ATOM 909 C CA . PHE A 1 116 ? -1.452 -6.344 -9.284 1.00 84.06 116 PHE A CA 1
ATOM 910 C C . PHE A 1 116 ? -1.392 -5.174 -8.286 1.00 84.06 116 PHE A C 1
ATOM 912 O O . PHE A 1 116 ? -2.022 -5.242 -7.230 1.00 84.06 116 PHE A O 1
ATOM 919 N N . TYR A 1 117 ? -0.669 -4.091 -8.611 1.00 86.12 117 TYR A N 1
ATOM 920 C CA . TYR A 1 117 ? -0.615 -2.884 -7.786 1.00 86.12 117 TYR A CA 1
ATOM 921 C C . TYR A 1 117 ? -1.980 -2.186 -7.782 1.00 86.12 117 TYR A C 1
ATOM 923 O O . TYR A 1 117 ? -2.524 -1.906 -6.718 1.00 86.12 117 TYR A O 1
ATOM 931 N N . ILE A 1 118 ? -2.595 -1.996 -8.950 1.00 83.62 118 ILE A N 1
ATOM 932 C CA . ILE A 1 118 ? -3.925 -1.378 -9.054 1.00 83.62 118 ILE A CA 1
ATOM 933 C C . ILE A 1 118 ? -4.979 -2.249 -8.344 1.00 83.62 118 ILE A C 1
ATOM 935 O O . ILE A 1 118 ? -5.764 -1.740 -7.541 1.00 83.62 118 ILE A O 1
ATOM 939 N N . SER A 1 119 ? -4.927 -3.571 -8.548 1.00 85.44 119 SER A N 1
ATOM 940 C CA . SER A 1 119 ? -5.799 -4.550 -7.882 1.00 85.44 119 SER A CA 1
ATOM 941 C C . SER A 1 119 ? -5.706 -4.482 -6.350 1.00 85.44 119 SER A C 1
ATOM 943 O O . SER A 1 119 ? -6.732 -4.404 -5.667 1.00 85.44 119 SER A O 1
ATOM 945 N N . ILE A 1 120 ? -4.494 -4.446 -5.777 1.00 88.25 120 ILE A N 1
ATOM 946 C CA . ILE A 1 120 ? -4.340 -4.416 -4.315 1.00 88.25 120 ILE A CA 1
ATOM 947 C C . ILE A 1 120 ? -4.694 -3.052 -3.705 1.00 88.25 120 ILE A C 1
ATOM 949 O O . ILE A 1 120 ? -5.267 -3.017 -2.616 1.00 88.25 120 ILE A O 1
ATOM 953 N N . ILE A 1 121 ? -4.434 -1.941 -4.406 1.00 87.12 121 ILE A N 1
ATOM 954 C CA . ILE A 1 121 ? -4.835 -0.588 -3.980 1.0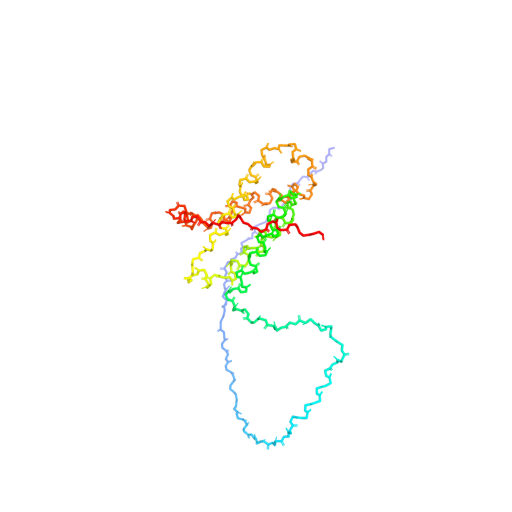0 87.12 121 ILE A CA 1
ATOM 955 C C . ILE A 1 121 ? -6.369 -0.462 -3.959 1.00 87.12 121 ILE A C 1
ATOM 957 O O . ILE A 1 121 ? -6.929 0.054 -2.987 1.00 87.12 121 ILE A O 1
ATOM 961 N N . ALA A 1 122 ? -7.064 -1.004 -4.967 1.00 85.12 122 ALA A N 1
ATOM 962 C CA . ALA A 1 122 ? -8.527 -1.042 -5.014 1.00 85.12 122 ALA A CA 1
ATOM 963 C C . ALA A 1 122 ? -9.128 -1.881 -3.868 1.00 85.12 122 ALA A C 1
ATOM 965 O O . ALA A 1 122 ? -10.018 -1.403 -3.156 1.00 85.12 122 ALA A O 1
ATOM 966 N N . LYS A 1 123 ? -8.590 -3.087 -3.623 1.00 88.25 123 LYS A N 1
ATOM 967 C CA . LYS A 1 123 ? -8.979 -3.942 -2.483 1.00 88.25 123 LYS A CA 1
ATOM 968 C C . LYS A 1 123 ? -8.753 -3.230 -1.137 1.00 88.25 123 LYS A C 1
ATOM 970 O O . LYS A 1 123 ? -9.619 -3.275 -0.263 1.00 88.25 123 LYS A O 1
ATOM 975 N N . LEU A 1 124 ? -7.650 -2.486 -0.988 1.00 89.00 124 LEU A N 1
ATOM 976 C CA . LEU A 1 124 ? -7.374 -1.687 0.215 1.00 89.00 124 LEU A CA 1
ATOM 977 C C . LEU A 1 124 ? -8.380 -0.549 0.429 1.00 89.00 124 LEU A C 1
ATOM 979 O O . LEU A 1 124 ? -8.802 -0.305 1.561 1.00 89.00 124 LEU A O 1
ATOM 983 N N . ALA A 1 125 ? -8.763 0.152 -0.641 1.00 87.81 125 ALA A N 1
ATOM 984 C CA . ALA A 1 125 ? -9.733 1.243 -0.573 1.00 87.81 125 ALA A CA 1
ATOM 985 C C . ALA A 1 125 ? -11.100 0.744 -0.075 1.00 87.81 125 ALA A C 1
ATOM 987 O O . ALA A 1 125 ? -11.686 1.353 0.825 1.00 87.81 125 ALA A O 1
ATOM 988 N N . GLN A 1 126 ? -11.556 -0.403 -0.592 1.00 89.25 126 GLN A N 1
ATOM 989 C CA . GLN A 1 126 ? -12.784 -1.066 -0.148 1.00 89.25 126 GLN A CA 1
ATOM 990 C C . GLN A 1 126 ? -12.701 -1.493 1.326 1.00 89.25 126 GLN A C 1
ATOM 992 O O . GLN A 1 126 ? -13.582 -1.135 2.109 1.00 89.25 126 GLN A O 1
ATOM 997 N N . LEU A 1 127 ? -11.615 -2.163 1.738 1.00 89.50 127 LEU A N 1
ATOM 998 C CA . LEU A 1 127 ? -11.417 -2.614 3.124 1.00 89.50 127 LEU A CA 1
ATOM 999 C C . LEU A 1 127 ? -11.392 -1.447 4.128 1.00 89.50 127 LEU A C 1
ATOM 1001 O O . LEU A 1 127 ? -11.970 -1.542 5.214 1.00 89.50 127 LEU A O 1
ATOM 1005 N N . VAL A 1 128 ? -10.756 -0.323 3.776 1.00 89.69 128 VAL A N 1
ATOM 1006 C CA . VAL A 1 128 ? -10.753 0.901 4.600 1.00 89.69 128 VAL A CA 1
ATOM 1007 C C . VAL A 1 128 ? -12.149 1.522 4.692 1.00 89.69 128 VAL A C 1
ATOM 1009 O O . VAL A 1 128 ? -12.526 2.034 5.753 1.00 89.69 128 VAL A O 1
ATOM 1012 N N . GLU A 1 129 ? -12.940 1.492 3.620 1.00 89.56 129 GLU A N 1
ATOM 1013 C CA . GLU A 1 129 ? -14.303 2.019 3.661 1.00 89.56 129 GLU A CA 1
ATOM 1014 C C . GLU A 1 129 ? -15.250 1.119 4.468 1.00 89.56 129 GLU A C 1
ATOM 1016 O O . GLU A 1 129 ? -15.981 1.636 5.312 1.00 89.56 129 GLU A O 1
ATOM 1021 N N . GLU A 1 130 ? -15.193 -0.204 4.294 1.00 89.56 130 GLU A N 1
ATOM 1022 C CA . GLU A 1 130 ? -15.949 -1.166 5.108 1.00 89.56 130 GLU A CA 1
ATOM 1023 C C . GLU A 1 130 ? -15.584 -1.032 6.593 1.00 89.56 130 GLU A C 1
ATOM 1025 O O . GLU A 1 130 ? -16.450 -0.793 7.437 1.00 89.56 130 GLU A O 1
ATOM 1030 N N . THR A 1 131 ? -14.286 -1.063 6.912 1.00 87.69 131 THR A N 1
ATOM 1031 C CA . THR A 1 131 ? -13.810 -0.958 8.298 1.00 87.69 131 THR A CA 1
ATOM 1032 C C . THR A 1 131 ? -14.195 0.380 8.923 1.00 87.69 131 THR A C 1
ATOM 1034 O O . THR A 1 131 ? -14.573 0.412 10.086 1.00 87.69 131 THR A O 1
ATOM 1037 N N . THR A 1 132 ? -14.181 1.496 8.180 1.00 86.00 132 THR A N 1
ATOM 1038 C CA . THR A 1 132 ? -14.632 2.792 8.735 1.00 86.00 132 THR A CA 1
ATOM 1039 C C . THR A 1 132 ? -16.151 2.991 8.762 1.00 86.00 132 THR A C 1
ATOM 1041 O O . THR A 1 132 ? -16.608 3.938 9.407 1.00 86.00 132 THR A O 1
ATOM 1044 N N . LYS A 1 133 ? -16.940 2.108 8.134 1.00 89.62 133 LYS A N 1
ATOM 1045 C CA . LYS A 1 133 ? -18.391 1.986 8.367 1.00 89.62 133 LYS A CA 1
ATOM 1046 C C . LYS A 1 133 ? -18.675 1.166 9.631 1.00 89.62 133 LYS A C 1
ATOM 1048 O O . LYS A 1 133 ? -19.539 1.558 10.418 1.00 89.62 133 LYS A O 1
ATOM 1053 N N . ASP A 1 134 ? -17.922 0.090 9.867 1.00 89.00 134 ASP A N 1
ATOM 1054 C CA . ASP A 1 134 ? -18.029 -0.736 11.074 1.00 89.00 134 ASP A CA 1
ATOM 1055 C C . ASP A 1 134 ? -17.405 -0.046 12.303 1.00 89.00 134 ASP A C 1
ATOM 1057 O O . ASP A 1 134 ? -16.241 -0.222 12.684 1.00 89.00 134 ASP A O 1
ATOM 1061 N N . LYS A 1 135 ? -18.240 0.751 12.972 1.00 86.06 135 LYS A N 1
ATOM 1062 C CA . LYS A 1 135 ? -17.883 1.477 14.195 1.00 86.06 135 LYS A CA 1
ATOM 1063 C C . LYS A 1 135 ? -17.479 0.562 15.353 1.00 86.06 135 LYS A C 1
ATOM 1065 O O . LYS A 1 135 ? -16.876 1.069 16.295 1.00 86.06 135 LYS A O 1
ATOM 1070 N N . ASP A 1 136 ? -17.794 -0.731 15.330 1.00 85.12 136 ASP A N 1
ATOM 1071 C CA . ASP A 1 136 ? -17.491 -1.650 16.428 1.00 85.12 136 ASP A CA 1
ATOM 1072 C C . ASP A 1 136 ? -16.183 -2.419 16.196 1.00 85.12 136 ASP A C 1
ATOM 1074 O O . ASP A 1 136 ? -15.423 -2.583 17.152 1.00 85.12 136 ASP A O 1
ATOM 1078 N N . LYS A 1 137 ? -15.817 -2.745 14.945 1.00 83.00 137 LYS A N 1
ATOM 1079 C CA . LYS A 1 137 ? -14.422 -3.069 14.572 1.00 83.00 137 LYS A CA 1
ATOM 1080 C C . LYS A 1 137 ? -13.481 -1.918 14.961 1.00 83.00 137 LYS A C 1
ATOM 1082 O O . LYS A 1 137 ? -12.459 -2.147 15.609 1.00 83.00 137 LYS A O 1
ATOM 1087 N N . VAL A 1 138 ? -13.856 -0.667 14.662 1.00 83.06 138 VAL A N 1
ATOM 1088 C CA . VAL A 1 138 ? -13.042 0.535 14.971 1.00 83.06 138 VAL A CA 1
ATOM 1089 C C . VAL A 1 138 ? -12.895 0.815 16.475 1.00 83.06 138 VAL A C 1
ATOM 1091 O O . VAL A 1 138 ? -11.870 1.351 16.887 1.00 83.06 138 VAL A O 1
ATOM 1094 N N . LYS A 1 139 ? -13.860 0.422 17.319 1.00 85.56 139 LYS A N 1
ATOM 1095 C CA . LYS A 1 139 ? -13.721 0.499 18.790 1.00 85.56 139 LYS A CA 1
ATOM 1096 C C . LYS A 1 139 ? -12.876 -0.635 19.382 1.00 85.56 139 LYS A C 1
ATOM 1098 O O . LYS A 1 139 ? -12.275 -0.441 20.432 1.00 85.56 139 LYS A O 1
ATOM 1103 N N . LYS A 1 140 ? -12.878 -1.818 18.755 1.00 86.94 140 LYS A N 1
ATOM 1104 C CA . LYS A 1 140 ? -12.181 -3.023 19.247 1.00 86.94 140 LYS A CA 1
ATOM 1105 C C . LYS A 1 140 ? -10.687 -3.041 18.906 1.00 86.94 140 LYS A C 1
ATOM 1107 O O . LYS A 1 140 ? -9.921 -3.705 19.598 1.00 86.94 140 LYS A O 1
ATOM 1112 N N . MET A 1 141 ? -10.266 -2.338 17.855 1.00 84.44 141 MET A N 1
ATOM 1113 C CA . MET A 1 141 ? -8.852 -2.240 17.474 1.00 84.44 141 MET A CA 1
ATOM 1114 C C . MET A 1 141 ? -8.030 -1.354 18.425 1.00 84.44 141 MET A C 1
ATOM 1116 O O . MET A 1 141 ? -8.552 -0.466 19.098 1.00 84.44 141 MET A O 1
ATOM 1120 N N . SER A 1 142 ? -6.712 -1.576 18.458 1.00 90.25 142 SER A N 1
ATOM 1121 C CA . SER A 1 142 ? -5.795 -0.803 19.305 1.00 90.25 142 SER A CA 1
ATOM 1122 C C . SER A 1 142 ? -5.790 0.694 18.944 1.00 90.25 142 SER A C 1
ATOM 1124 O O . SER A 1 142 ? -6.040 1.080 17.800 1.00 90.25 142 SER A O 1
ATOM 1126 N N . LYS A 1 143 ? -5.413 1.558 19.900 1.00 88.31 143 LYS A N 1
ATOM 1127 C CA . LYS A 1 143 ? -5.251 3.008 19.665 1.00 88.31 143 LYS A CA 1
ATOM 1128 C C . LYS A 1 143 ? -4.248 3.315 18.540 1.00 88.31 143 LYS A C 1
ATOM 1130 O O . LYS A 1 143 ? -4.418 4.301 17.823 1.00 88.31 143 LYS A O 1
ATOM 1135 N N . THR A 1 144 ? -3.232 2.468 18.369 1.00 90.50 144 THR A N 1
ATOM 1136 C CA . THR A 1 144 ? -2.270 2.538 17.259 1.00 90.50 144 THR A CA 1
ATOM 1137 C C . THR A 1 144 ? -2.959 2.228 15.933 1.00 90.50 144 THR A C 1
ATOM 1139 O O . THR A 1 144 ? -2.917 3.049 15.022 1.00 90.50 144 THR A O 1
ATOM 1142 N N . ASN A 1 145 ? -3.683 1.110 15.850 1.00 89.31 145 ASN A N 1
ATOM 1143 C CA . ASN A 1 145 ? -4.358 0.669 14.628 1.00 89.31 145 ASN A CA 1
ATOM 1144 C C . ASN A 1 145 ? -5.457 1.661 14.210 1.00 89.31 145 ASN A C 1
ATOM 1146 O O . ASN A 1 145 ? -5.540 2.017 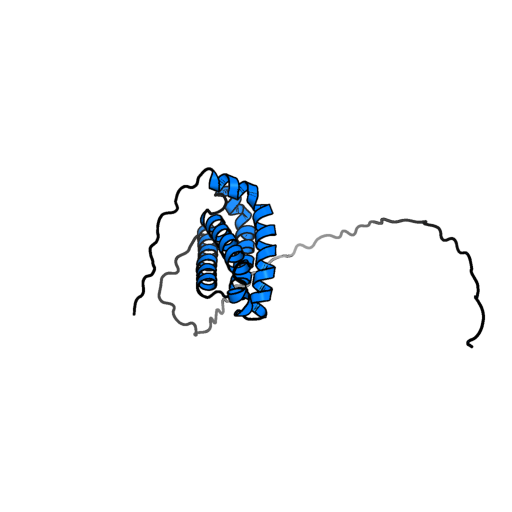13.037 1.00 89.31 145 ASN A O 1
ATOM 1150 N N . ALA A 1 146 ? -6.219 2.210 15.162 1.00 89.38 146 ALA A N 1
ATOM 1151 C CA . ALA A 1 146 ? -7.202 3.262 14.901 1.00 89.38 146 ALA A CA 1
ATOM 1152 C C . ALA A 1 146 ? -6.563 4.553 14.346 1.00 89.38 146 ALA A C 1
ATOM 1154 O O . ALA A 1 146 ? -7.142 5.203 13.470 1.00 89.38 146 ALA A O 1
ATOM 1155 N N . LYS A 1 147 ? -5.355 4.924 14.799 1.00 90.81 147 LYS A N 1
ATOM 1156 C CA . LYS A 1 147 ? -4.598 6.047 14.219 1.00 90.81 147 LYS A CA 1
ATOM 1157 C C . LYS A 1 147 ? -4.144 5.718 12.792 1.00 90.81 147 LYS A C 1
ATOM 1159 O O . LYS A 1 147 ? -4.337 6.538 11.893 1.00 90.81 147 LYS A O 1
ATOM 1164 N N . SER A 1 148 ? -3.590 4.526 12.573 1.00 92.06 148 SER A N 1
ATOM 1165 C CA . SER A 1 148 ? -3.059 4.109 11.271 1.00 92.06 148 SER A CA 1
ATOM 1166 C C . SER A 1 148 ? -4.158 3.909 10.217 1.00 92.06 148 SER A C 1
ATOM 1168 O O . SER A 1 148 ? -3.968 4.327 9.079 1.00 92.06 148 SER A O 1
ATOM 1170 N N . LEU A 1 149 ? -5.351 3.428 10.589 1.00 90.12 149 LEU A N 1
ATOM 1171 C CA . LEU A 1 149 ? -6.536 3.375 9.717 1.00 90.12 149 LEU A CA 1
ATOM 1172 C C . LEU A 1 149 ? -6.946 4.768 9.208 1.00 90.12 149 LEU A C 1
ATOM 1174 O O . LEU A 1 149 ? -7.216 4.953 8.020 1.00 90.12 149 LEU A O 1
ATOM 1178 N N . ASN A 1 150 ? -6.959 5.773 10.089 1.00 89.88 150 ASN A N 1
ATOM 1179 C CA . ASN A 1 150 ? -7.285 7.148 9.703 1.00 89.88 150 ASN A CA 1
ATOM 1180 C C . ASN A 1 150 ? -6.205 7.768 8.799 1.00 89.88 150 ASN A C 1
ATOM 1182 O O . ASN A 1 150 ? -6.542 8.469 7.844 1.00 89.88 150 ASN A O 1
ATOM 1186 N N . ALA A 1 151 ? -4.925 7.466 9.042 1.00 90.00 151 ALA A N 1
ATOM 1187 C CA . ALA A 1 151 ? -3.837 7.855 8.144 1.00 90.00 151 ALA A CA 1
ATOM 1188 C C . ALA A 1 151 ? -3.954 7.163 6.771 1.00 90.00 151 ALA A C 1
ATOM 1190 O O . ALA A 1 151 ? -3.851 7.825 5.740 1.00 90.00 151 ALA A O 1
ATOM 1191 N N . MET A 1 152 ? -4.262 5.862 6.739 1.00 90.81 152 MET A N 1
ATOM 1192 C CA . MET A 1 152 ? -4.488 5.101 5.505 1.00 90.81 152 MET A CA 1
ATOM 1193 C C . MET A 1 152 ? -5.646 5.660 4.679 1.00 90.81 152 MET A C 1
ATOM 1195 O O . MET A 1 152 ? -5.498 5.845 3.473 1.00 90.81 152 MET A O 1
ATOM 1199 N N . LYS A 1 153 ? -6.758 6.043 5.316 1.00 89.25 153 LYS A N 1
ATOM 1200 C CA . LYS A 1 153 ? -7.898 6.685 4.640 1.00 89.25 153 LYS A CA 1
ATOM 1201 C C . LYS A 1 153 ? -7.541 8.012 3.958 1.00 89.25 153 LYS A C 1
ATOM 1203 O O . LYS A 1 153 ? -8.164 8.366 2.959 1.00 89.25 153 LYS A O 1
ATOM 1208 N N . GLN A 1 154 ? -6.544 8.742 4.463 1.00 89.44 154 GLN A N 1
ATOM 1209 C CA . GLN A 1 154 ? -6.015 9.942 3.803 1.00 89.44 154 GLN A CA 1
ATOM 1210 C C . GLN A 1 154 ? -4.976 9.599 2.726 1.00 89.44 154 GLN A C 1
ATOM 1212 O O . GLN A 1 154 ? -4.993 10.191 1.648 1.00 89.44 154 GLN A O 1
ATOM 1217 N N . ASN A 1 155 ? -4.094 8.634 2.995 1.00 87.50 155 ASN A N 1
ATOM 1218 C CA . ASN A 1 155 ? -3.018 8.243 2.086 1.00 87.50 155 ASN A CA 1
ATOM 1219 C C . ASN A 1 155 ? -3.537 7.552 0.817 1.00 87.50 155 ASN A C 1
ATOM 1221 O O . ASN A 1 155 ? -3.063 7.886 -0.263 1.00 87.50 155 ASN A O 1
ATOM 1225 N N . ILE A 1 156 ? -4.542 6.673 0.917 1.00 86.88 156 ILE A N 1
ATOM 1226 C CA . ILE A 1 156 ? -5.211 6.070 -0.250 1.00 86.88 156 ILE A CA 1
ATOM 1227 C C . ILE A 1 156 ? -5.853 7.163 -1.107 1.00 86.88 156 ILE A C 1
ATOM 1229 O O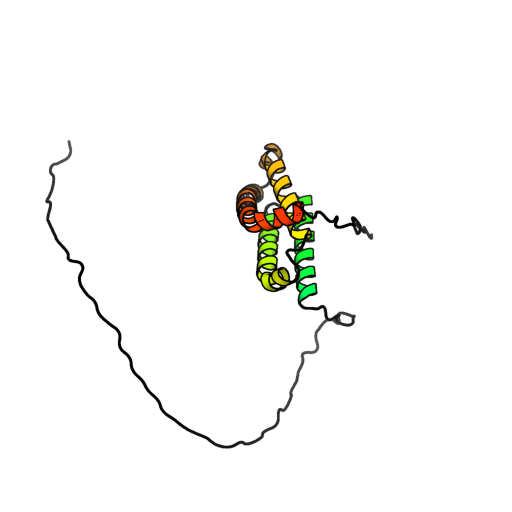 . ILE A 1 156 ? -5.623 7.202 -2.306 1.00 86.88 156 ILE A O 1
ATOM 1233 N N . LYS A 1 157 ? -6.578 8.122 -0.512 1.00 85.19 157 LYS A N 1
ATOM 1234 C CA . LYS A 1 157 ? -7.178 9.230 -1.279 1.00 85.19 157 LYS A CA 1
ATOM 1235 C C . LYS A 1 157 ? -6.146 10.064 -2.044 1.00 85.19 157 LYS A C 1
ATOM 1237 O O . LYS A 1 157 ? -6.406 10.437 -3.180 1.00 85.19 157 LYS A O 1
ATOM 1242 N N . LYS A 1 158 ? -4.985 10.339 -1.440 1.00 85.12 158 LYS A N 1
ATOM 1243 C CA . LYS A 1 158 ? -3.878 11.042 -2.111 1.00 85.12 158 LYS A CA 1
ATOM 1244 C C . LYS A 1 158 ? -3.241 10.198 -3.216 1.00 85.12 158 LYS A C 1
ATOM 1246 O O . LYS A 1 158 ? -2.958 10.731 -4.276 1.00 85.12 158 LYS A O 1
ATOM 1251 N N . ASN A 1 159 ? -3.033 8.906 -2.964 1.00 81.94 159 ASN A N 1
ATOM 1252 C CA . ASN A 1 159 ? -2.453 7.959 -3.914 1.00 81.94 159 ASN A CA 1
ATOM 1253 C C . ASN A 1 159 ? -3.366 7.787 -5.141 1.00 81.94 159 ASN A C 1
ATOM 1255 O O . ASN A 1 159 ? -2.924 8.041 -6.255 1.00 81.94 159 ASN A O 1
ATOM 1259 N N . ASN A 1 160 ? -4.652 7.486 -4.941 1.00 77.69 160 ASN A N 1
ATOM 1260 C CA . ASN A 1 160 ? -5.627 7.330 -6.023 1.00 77.69 160 ASN A CA 1
ATOM 1261 C C . ASN A 1 160 ? -5.670 8.565 -6.940 1.00 77.69 160 ASN A C 1
ATOM 1263 O O . ASN A 1 160 ? -5.630 8.397 -8.151 1.00 77.69 160 ASN A O 1
ATOM 1267 N N . ALA A 1 161 ? -5.638 9.782 -6.385 1.00 76.06 161 ALA A N 1
ATOM 1268 C CA . ALA A 1 161 ? -5.612 11.025 -7.166 1.00 76.06 161 ALA A CA 1
ATOM 1269 C C . ALA A 1 161 ? -4.342 11.214 -8.030 1.00 76.06 161 ALA A C 1
ATOM 1271 O O . ALA A 1 161 ? -4.339 12.034 -8.943 1.00 76.06 161 ALA A O 1
ATOM 1272 N N . GLN A 1 162 ? -3.258 10.474 -7.763 1.00 69.81 162 GLN A N 1
ATOM 1273 C CA . GLN A 1 162 ? -2.081 10.421 -8.642 1.00 69.81 162 GLN A CA 1
ATOM 1274 C C . GLN A 1 162 ? -2.242 9.361 -9.741 1.00 69.81 162 GLN A C 1
ATOM 1276 O O . GLN A 1 162 ? -1.853 9.610 -10.877 1.00 69.81 162 GLN A O 1
ATOM 1281 N N . TYR A 1 163 ? -2.851 8.215 -9.418 1.00 69.25 163 TYR A N 1
ATOM 1282 C CA . TYR A 1 163 ? -3.019 7.074 -10.329 1.00 69.25 163 TYR A CA 1
ATOM 1283 C C . TYR A 1 163 ? -4.358 7.063 -11.093 1.00 69.25 163 TYR A C 1
ATOM 1285 O O . TYR A 1 163 ? -4.617 6.123 -11.835 1.00 69.25 163 TYR A O 1
ATOM 1293 N N . GLU A 1 164 ? -5.223 8.076 -10.955 1.00 62.88 164 GLU A N 1
ATOM 1294 C CA . GLU A 1 164 ? -6.573 8.124 -11.557 1.00 62.88 164 GLU A CA 1
ATOM 1295 C C . GLU A 1 164 ? -6.579 7.823 -13.070 1.00 62.88 164 GLU A C 1
ATOM 1297 O O . GLU A 1 164 ? -7.387 7.023 -13.541 1.00 62.88 164 GLU A O 1
ATOM 1302 N N . ASN A 1 165 ? -5.616 8.370 -13.821 1.00 59.53 165 ASN A N 1
ATOM 1303 C CA . ASN A 1 165 ? -5.462 8.132 -15.265 1.00 59.53 165 ASN A CA 1
ATOM 1304 C C . ASN A 1 165 ? -5.016 6.701 -15.622 1.00 59.53 165 ASN A C 1
ATOM 1306 O O . ASN A 1 165 ? -5.202 6.256 -16.753 1.00 59.53 165 ASN A O 1
ATOM 1310 N N . GLU A 1 166 ? -4.389 5.988 -14.692 1.00 61.09 166 GLU A N 1
ATOM 1311 C CA . GLU A 1 166 ? -3.831 4.646 -14.896 1.00 61.09 166 GLU A CA 1
ATOM 1312 C C . GLU A 1 166 ? -4.793 3.574 -14.369 1.00 61.09 166 GLU A C 1
ATOM 1314 O O . GLU A 1 166 ? -4.961 2.533 -14.998 1.00 61.09 166 GLU A O 1
ATOM 1319 N N . ILE A 1 167 ? -5.534 3.894 -13.302 1.00 60.19 167 ILE A N 1
ATOM 1320 C CA . ILE A 1 167 ? -6.732 3.174 -12.858 1.00 60.19 167 ILE A CA 1
ATOM 1321 C C . ILE A 1 167 ? -7.789 3.181 -13.974 1.00 60.19 167 ILE A C 1
ATOM 1323 O O . ILE A 1 167 ? -8.351 2.131 -14.273 1.00 60.19 167 ILE A O 1
ATOM 1327 N N . ALA A 1 168 ? -8.022 4.321 -14.639 1.00 59.78 168 ALA A N 1
ATOM 1328 C CA . ALA A 1 168 ? -8.944 4.408 -15.776 1.00 59.78 168 ALA A CA 1
ATOM 1329 C C . ALA A 1 168 ? -8.528 3.484 -16.939 1.00 59.78 168 ALA A C 1
ATOM 1331 O O . ALA A 1 168 ? -9.332 2.678 -17.396 1.00 59.78 168 ALA A O 1
ATOM 1332 N N . LYS A 1 169 ? -7.252 3.518 -17.350 1.00 59.69 169 LYS A N 1
ATOM 1333 C CA . LYS A 1 169 ? -6.716 2.633 -18.405 1.00 59.69 169 LYS A CA 1
ATOM 1334 C C . LYS A 1 169 ? -6.789 1.147 -18.042 1.00 59.69 169 LYS A C 1
ATOM 1336 O O . LYS A 1 169 ? -7.002 0.314 -18.918 1.00 59.69 169 LYS A O 1
ATOM 1341 N N . PHE A 1 170 ? -6.625 0.805 -16.763 1.00 53.22 170 PHE A N 1
ATOM 1342 C CA . PHE A 1 170 ? -6.790 -0.568 -16.282 1.00 53.22 170 PHE A CA 1
ATOM 1343 C C . PHE A 1 170 ? -8.262 -1.014 -16.284 1.00 53.22 170 PHE A C 1
ATOM 1345 O O . PHE A 1 170 ? -8.549 -2.158 -16.620 1.00 53.22 170 PHE A O 1
ATOM 1352 N N . LEU A 1 171 ? -9.202 -0.109 -15.990 1.00 56.97 171 LEU A N 1
ATOM 1353 C CA . LEU A 1 171 ? -10.644 -0.368 -16.101 1.00 56.97 171 LEU A CA 1
ATOM 1354 C C . LEU A 1 171 ? -11.129 -0.512 -17.556 1.00 56.97 171 LEU A C 1
ATOM 1356 O O . LEU A 1 171 ? -12.131 -1.184 -17.781 1.00 56.97 171 LEU A O 1
ATOM 1360 N N . GLU A 1 172 ? -10.432 0.075 -18.535 1.00 52.88 172 GLU A N 1
ATOM 1361 C CA . GLU A 1 172 ? -10.709 -0.131 -19.968 1.00 52.88 172 GLU A CA 1
ATOM 1362 C C . GLU A 1 172 ? -10.160 -1.459 -20.516 1.00 52.88 172 GLU A C 1
ATOM 1364 O O . GLU A 1 172 ? -10.696 -1.980 -21.491 1.00 52.88 172 GLU A O 1
ATOM 1369 N N . ASN A 1 173 ? -9.115 -2.028 -19.903 1.00 49.22 173 ASN A N 1
ATOM 1370 C CA . ASN A 1 173 ? -8.573 -3.347 -20.256 1.00 49.22 173 ASN A CA 1
ATOM 1371 C C . ASN A 1 173 ? -8.370 -4.237 -19.013 1.00 49.22 173 ASN A C 1
ATOM 1373 O O . ASN A 1 173 ? -7.226 -4.546 -18.652 1.00 49.22 173 ASN A O 1
ATOM 1377 N N . PRO A 1 174 ? -9.464 -4.702 -18.377 1.00 53.47 174 PRO A N 1
ATOM 1378 C CA . PRO A 1 174 ? -9.417 -5.688 -17.309 1.00 53.47 174 PRO A CA 1
ATOM 1379 C C . PRO A 1 174 ? -9.166 -7.080 -17.906 1.00 53.47 174 PRO A C 1
ATOM 1381 O O . PRO A 1 174 ? -10.025 -7.955 -17.868 1.00 53.47 174 PRO A O 1
ATOM 1384 N N . VAL A 1 175 ? -7.978 -7.285 -18.484 1.00 47.28 175 VAL A N 1
ATOM 1385 C CA . VAL A 1 175 ? -7.478 -8.637 -18.746 1.00 47.28 175 VAL A CA 1
ATOM 1386 C C . VAL A 1 175 ? -7.294 -9.283 -17.382 1.00 47.28 175 VAL A C 1
ATOM 1388 O O . VAL A 1 175 ? -6.443 -8.833 -16.607 1.00 47.28 175 VAL A O 1
ATOM 1391 N N . GLU A 1 176 ? -8.106 -10.293 -17.098 1.00 48.22 176 GLU A N 1
ATOM 1392 C CA . GLU A 1 176 ? -8.050 -11.078 -15.871 1.00 48.22 176 GLU A CA 1
ATOM 1393 C C . GLU A 1 176 ? -6.609 -11.568 -15.647 1.00 48.22 176 GLU A C 1
ATOM 1395 O O . GLU A 1 176 ? -5.931 -12.017 -16.572 1.00 48.22 176 GLU A O 1
ATOM 1400 N N . ASP A 1 177 ? -6.097 -11.364 -14.432 1.00 45.06 177 ASP A N 1
ATOM 1401 C CA . ASP A 1 177 ? -4.929 -12.101 -13.959 1.00 45.06 177 ASP A CA 1
ATOM 1402 C C . ASP A 1 177 ? -5.494 -13.373 -13.326 1.00 45.06 177 ASP A C 1
ATOM 1404 O O . ASP A 1 177 ? -6.099 -13.302 -12.253 1.00 45.06 177 ASP A O 1
ATOM 1408 N N . GLU A 1 178 ? -5.378 -14.486 -14.050 1.00 46.22 178 GLU A N 1
ATOM 1409 C CA . GLU A 1 178 ? -5.746 -15.825 -13.579 1.00 46.22 178 GLU A CA 1
ATOM 1410 C C . GLU A 1 178 ? -4.891 -16.232 -12.356 1.00 46.22 178 GLU A C 1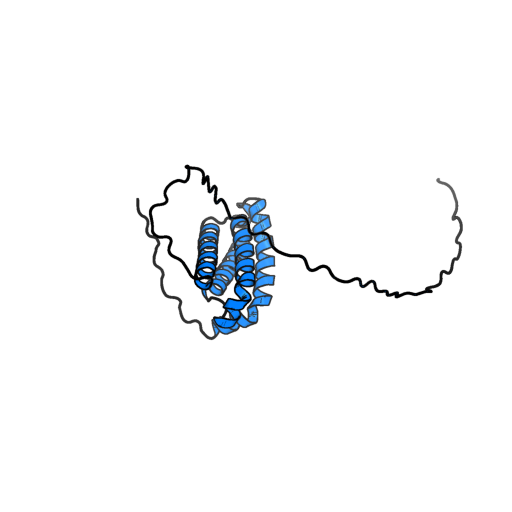
ATOM 1412 O O . GLU A 1 178 ? -3.820 -15.666 -12.119 1.00 46.22 178 GLU A O 1
ATOM 1417 N N . ASP A 1 179 ? -5.389 -17.217 -11.601 1.00 41.50 179 ASP A N 1
ATOM 1418 C CA . ASP A 1 179 ? -4.756 -17.903 -10.460 1.00 41.50 179 ASP A CA 1
ATOM 1419 C C . ASP A 1 179 ? -4.476 -17.022 -9.209 1.00 41.50 179 ASP A C 1
ATOM 1421 O O . ASP A 1 179 ? -3.684 -16.081 -9.202 1.00 41.50 179 ASP A O 1
ATOM 1425 N N . GLU A 1 180 ? -5.051 -17.250 -8.024 1.00 46.59 180 GLU A N 1
ATOM 1426 C CA . GLU A 1 180 ? -5.891 -18.351 -7.512 1.00 46.59 180 GLU A CA 1
ATOM 1427 C C . GLU A 1 180 ? -5.264 -19.759 -7.504 1.00 46.59 180 GLU A C 1
ATOM 1429 O O . GLU A 1 180 ? -5.958 -20.752 -7.665 1.00 46.59 180 GLU A O 1
ATOM 1434 N N . GLU A 1 181 ? -3.970 -19.865 -7.178 1.00 45.84 181 GLU A N 1
ATOM 1435 C CA . GLU A 1 181 ? -3.441 -21.060 -6.495 1.00 45.84 181 GLU A CA 1
ATOM 1436 C C . GLU A 1 181 ? -2.195 -20.744 -5.633 1.00 45.84 181 GLU A C 1
ATOM 1438 O O . GLU A 1 181 ? -1.618 -19.653 -5.719 1.00 45.84 181 GLU A O 1
ATOM 1443 N N . GLY A 1 182 ? -1.800 -21.676 -4.753 1.00 36.88 182 GLY A N 1
ATOM 1444 C CA . GLY A 1 182 ? -0.623 -21.537 -3.875 1.00 36.88 182 GLY A CA 1
ATOM 1445 C C . GLY A 1 182 ? -0.893 -21.212 -2.395 1.00 36.88 182 GLY A C 1
ATOM 1446 O O . GLY A 1 182 ? -0.052 -20.573 -1.758 1.00 36.88 182 GLY A O 1
ATOM 1447 N N . ASP A 1 183 ? -2.032 -21.648 -1.847 1.00 39.25 183 ASP A N 1
ATOM 1448 C CA . ASP A 1 183 ? -2.237 -21.848 -0.396 1.00 39.25 183 ASP A CA 1
ATOM 1449 C C . ASP A 1 183 ? -1.842 -23.315 -0.078 1.00 39.25 183 ASP A C 1
ATOM 1451 O O . ASP A 1 183 ? -2.675 -24.162 0.235 1.00 39.25 183 ASP A O 1
ATOM 1455 N N . GLU A 1 184 ? -0.560 -23.650 -0.289 1.00 40.66 184 GLU A N 1
ATOM 1456 C CA . GLU A 1 184 ? 0.011 -24.966 0.043 1.00 40.66 184 GLU A CA 1
ATOM 1457 C C . GLU A 1 184 ? 0.364 -25.009 1.540 1.00 40.66 184 GLU A C 1
ATOM 1459 O O . GLU A 1 184 ? 1.471 -24.648 1.946 1.00 40.66 184 GLU A O 1
ATOM 1464 N N . ASP A 1 185 ? -0.597 -25.440 2.362 1.00 42.78 185 ASP A N 1
ATOM 1465 C CA . ASP A 1 185 ? -0.341 -25.920 3.725 1.00 42.78 185 ASP A CA 1
ATOM 1466 C C . ASP A 1 185 ? 0.419 -27.269 3.652 1.00 42.78 185 ASP A C 1
ATOM 1468 O O . ASP A 1 185 ? -0.193 -28.323 3.469 1.00 42.78 185 ASP A O 1
ATOM 1472 N N . GLU A 1 186 ? 1.751 -27.247 3.795 1.00 48.69 186 GLU A N 1
ATOM 1473 C CA . GLU A 1 186 ? 2.562 -28.426 4.168 1.00 48.69 186 GLU A CA 1
ATOM 1474 C C . GLU A 1 186 ? 2.811 -28.440 5.697 1.00 48.69 186 GLU A C 1
ATOM 1476 O O . GLU A 1 186 ? 3.049 -27.382 6.284 1.00 48.69 186 GLU A O 1
ATOM 1481 N N . ASP A 1 187 ? 2.749 -29.637 6.311 1.00 38.50 187 ASP A N 1
ATOM 1482 C CA . ASP A 1 187 ? 2.701 -29.932 7.771 1.00 38.50 187 ASP A CA 1
ATOM 1483 C C . ASP A 1 187 ? 3.704 -29.195 8.705 1.00 38.50 187 ASP A C 1
ATOM 1485 O O . ASP A 1 187 ? 4.939 -29.290 8.490 1.00 38.50 187 ASP A O 1
#

Sequence (187 aa):
QLQMSRFFAKPGDTSSEEETESEEETSEEESSEDEKPQQALKKSSSFTKDAPARKGPRKVVSQKDKRYDEMMQTVKALQNAMKINDWNAIASDFQKLNQQIAKASNLISESGIPKFYISIIAKLAQLVEETTKDKDKVKKMSKTNAKSLNAMKQNIKKNNAQYENEIAKFLENPVEDEDEEGDEDED

pLDDT: mean 70.15, std 19.74, range [36.88, 93.81]

Secondary structure (DSSP, 8-state):
------------------------------------------------S------S------HHHHHHHHHHHHHHHHHHHHHTT-HHHHHHHHHHHHHHHHTTHHHHHHH-S-HHHHHHHHHHHHHHHHHHH-HHHHHHS-HHHHHHHHHHHHHHHHHHHHHHHHHHHHHH---------------

Organism: NCBI:txid3032

InterPro domains:
  IPR008905 Eukaryotic translation initiation factor 3 subunit C, N-terminal domain [PF05470] (46-185)
  IPR027516 Eukaryotic translation initiation factor 3 subunit C [PTHR13937] (4-185)